Protein AF-A0A225B6G3-F1 (afdb_monomer_lite)

pLDDT: mean 71.17, std 15.18, range [30.94, 92.5]

Secondary structure (DSSP, 8-state):
-----GGGHHHHHHHHHHHHHHHHHHHHHHHHHHHSS---TT---GGGHHHHHHHHHHHHHHHHTSPPGGG-B-TTS-B------S-HHHHHHHHHHHHT-HHHHHHHHHHHHHHHHHHHHHHHHHHHS-HHHHHHHHHHTTT---SSTTSHHHHHHHHHHHHHHHHHHHHHHHHS-SSHHHHHHHHHHHHHHHHHHHHHHHHHHHHS-HHHHHHHHHHHHHHHHHHHHHHHHHHHHHHHHHHTSPPPPP------------

Sequence (262 aa):
MAYPEPNRKGFFISLVYSSLSVGGLLGGIIALAFNATDGQAGSITLVSYIPLIAISALGPFIAWLLAPPERVIRTDGLPVNVKKLDGPWQEAKQVFVTLKNKKILLLLPMFVYSQWFLSYQGNFITLYHSVRGTALGAHIQQYTSKRTGLDHAGILAQCISIHILACYMYFVVGTLSDQVEELARYTSIMKTINTAGIALGYGVQVKWSMMGAEALLCGLFFIQIFPAWCVIRDIADYEDLVVDEDPLPPAAETTKVASSSD

InterPro domains:
  IPR036259 MFS transporter superfamily [SSF103473] (5-234)
  IPR051617 UNC-93-like transmembrane regulator [PTHR23294] (2-206)

Foldseek 3Di:
DPLADLVCLLVVLVVVVVVVVVVVVVLLVLLCVQCVPDPDFDDSPPVSVVVVVVVVVCVVVVVVVDDDQQPDQDPVRDRQDDDDDPDPVVLVVVLVVLCVPLLNVLCVLLLLLLLLVVLLVLLVCPVPPTPCCSSCCVVCVQPPPPPPVPCNCVVVVVVVVSVVSVSVSLVLLSLVDSRPSSSVSSVVVSVVSNVVSNVVSVVCSPDNDSVVVVVVSVVSVVVSPVSNVVSVVVSVVVVVVVVPDDPDPPDPDPDPPPDDDD

Structure (mmCIF, N/CA/C/O backbone):
data_AF-A0A225B6G3-F1
#
_entry.id   AF-A0A225B6G3-F1
#
loop_
_atom_site.group_PDB
_atom_site.id
_atom_site.type_symbol
_atom_site.label_atom_id
_atom_site.label_alt_id
_atom_site.label_comp_id
_atom_site.label_asym_id
_atom_site.label_entity_id
_atom_site.label_seq_id
_atom_site.pdbx_PDB_ins_code
_atom_site.Cartn_x
_atom_site.Cartn_y
_atom_site.Cartn_z
_atom_site.occupancy
_atom_site.B_iso_or_equiv
_atom_site.auth_seq_id
_atom_site.auth_comp_id
_atom_site.auth_asym_id
_atom_site.auth_atom_id
_atom_site.pdbx_PDB_model_num
ATOM 1 N N . MET A 1 1 ? -9.865 -6.603 3.106 1.00 51.25 1 MET A N 1
ATOM 2 C CA . MET A 1 1 ? -9.008 -7.257 4.116 1.00 51.25 1 MET A CA 1
ATOM 3 C C . MET A 1 1 ? -9.851 -8.302 4.810 1.00 51.25 1 MET A C 1
ATOM 5 O O . MET A 1 1 ? -11.032 -8.042 5.002 1.00 51.25 1 MET A O 1
ATOM 9 N N . ALA A 1 2 ? -9.292 -9.477 5.098 1.00 59.00 2 ALA A N 1
ATOM 10 C CA . ALA A 1 2 ? -9.977 -10.475 5.921 1.00 59.00 2 ALA A CA 1
ATOM 11 C C . ALA A 1 2 ? -10.338 -9.856 7.279 1.00 59.00 2 ALA A C 1
ATOM 13 O O . ALA A 1 2 ? -9.632 -8.945 7.691 1.00 59.00 2 ALA A O 1
ATOM 14 N N . TYR A 1 3 ? -11.412 -10.312 7.926 1.00 68.81 3 TYR A N 1
ATOM 15 C CA . TYR A 1 3 ? -11.931 -9.796 9.199 1.00 68.81 3 TYR A CA 1
ATOM 16 C C . TYR A 1 3 ? -11.128 -10.356 10.392 1.00 68.81 3 TYR A C 1
ATOM 18 O O . TYR A 1 3 ? -11.573 -11.314 11.029 1.00 68.81 3 TYR A O 1
ATOM 26 N N . PRO A 1 4 ? -9.932 -9.827 10.711 1.00 68.31 4 PRO A N 1
ATOM 27 C CA . PRO A 1 4 ? -8.946 -10.552 11.501 1.00 68.31 4 PRO A CA 1
ATOM 28 C C . PRO A 1 4 ? -9.172 -10.299 12.989 1.00 68.31 4 PRO A C 1
ATOM 30 O O . PRO A 1 4 ? -9.375 -9.156 13.386 1.00 68.31 4 PRO A O 1
ATOM 33 N N . GLU A 1 5 ? -9.158 -11.327 13.829 1.00 71.06 5 GLU A N 1
ATOM 34 C CA . GLU A 1 5 ? -9.186 -11.150 15.293 1.00 71.06 5 GLU A CA 1
ATOM 35 C C . GLU A 1 5 ? -7.985 -10.307 15.758 1.00 71.06 5 GLU A C 1
ATOM 37 O O . GLU A 1 5 ? -6.927 -10.407 15.124 1.00 71.06 5 GLU A O 1
ATOM 42 N N . PRO A 1 6 ? -8.098 -9.505 16.839 1.00 69.00 6 PRO A N 1
ATOM 43 C CA . PRO A 1 6 ? -7.008 -8.645 17.317 1.00 69.00 6 PRO A CA 1
ATOM 44 C C . PRO A 1 6 ? -5.669 -9.381 17.454 1.00 69.00 6 PRO A C 1
ATOM 46 O O . PRO A 1 6 ? -4.652 -8.909 16.954 1.00 69.00 6 PRO A O 1
ATOM 49 N N . ASN A 1 7 ? -5.701 -10.606 17.984 1.00 72.81 7 ASN A N 1
ATOM 50 C CA . ASN A 1 7 ? -4.522 -11.449 18.192 1.00 72.81 7 ASN A CA 1
ATOM 51 C C . ASN A 1 7 ? -3.955 -12.087 16.896 1.00 72.81 7 ASN A C 1
ATOM 53 O O . ASN A 1 7 ? -2.849 -12.616 16.873 1.00 72.81 7 ASN A O 1
ATOM 57 N N . ARG A 1 8 ? -4.690 -12.056 15.774 1.00 73.00 8 ARG A N 1
ATOM 58 C CA . ARG A 1 8 ? -4.282 -12.695 14.502 1.00 73.00 8 ARG A CA 1
ATOM 59 C C . ARG A 1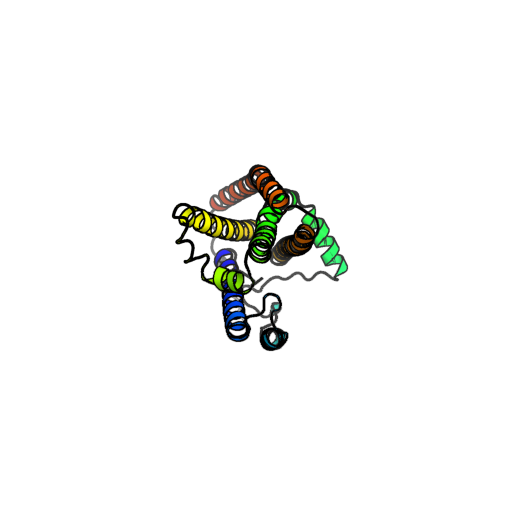 8 ? -4.054 -11.708 13.356 1.00 73.00 8 ARG A C 1
ATOM 61 O O . ARG A 1 8 ? -3.782 -12.138 12.233 1.00 73.00 8 ARG A O 1
ATOM 68 N N . LYS A 1 9 ? -4.108 -10.394 13.612 1.00 72.31 9 LYS A N 1
ATOM 69 C CA . LYS A 1 9 ? -3.957 -9.332 12.594 1.00 72.31 9 LYS A CA 1
ATOM 70 C C . LYS A 1 9 ? -2.708 -9.520 11.716 1.00 72.31 9 LYS A C 1
ATOM 72 O O . LYS A 1 9 ? -2.818 -9.477 10.490 1.00 72.31 9 LYS A O 1
ATOM 77 N N . GLY A 1 10 ? -1.553 -9.829 12.313 1.00 70.94 10 GLY A N 1
ATOM 78 C CA . GLY A 1 10 ? -0.293 -10.041 11.583 1.00 70.94 10 GLY A CA 1
ATOM 79 C C . GLY A 1 10 ? -0.318 -11.225 10.604 1.00 70.94 10 GLY A C 1
ATOM 80 O O . GLY A 1 10 ? 0.166 -11.104 9.479 1.00 70.94 10 GLY A O 1
ATOM 81 N N . PHE A 1 11 ? -0.947 -12.342 10.986 1.00 74.25 11 PHE A N 1
ATOM 82 C CA . PHE A 1 11 ? -1.070 -13.529 10.132 1.00 74.25 11 PHE A CA 1
ATOM 83 C C . PHE A 1 11 ? -1.952 -13.271 8.902 1.00 74.25 11 PHE A C 1
ATOM 85 O O . PHE A 1 11 ? -1.634 -13.686 7.791 1.00 74.25 11 PHE A O 1
ATOM 92 N N . PHE A 1 12 ? -3.055 -12.540 9.067 1.00 77.00 12 PHE A N 1
ATOM 93 C CA . PHE A 1 12 ? -3.917 -12.205 7.931 1.00 77.00 12 PHE A CA 1
ATOM 94 C C . PHE A 1 12 ? -3.254 -11.217 6.962 1.00 77.00 12 PHE A C 1
ATOM 96 O O . PHE A 1 12 ? -3.433 -11.340 5.749 1.00 77.00 12 PHE A O 1
ATOM 103 N N . ILE A 1 13 ? -2.461 -10.269 7.471 1.00 74.62 13 ILE A N 1
ATOM 104 C CA . ILE A 1 13 ? -1.664 -9.361 6.633 1.00 74.62 13 ILE A CA 1
ATOM 105 C C . ILE A 1 13 ? -0.618 -10.155 5.835 1.00 74.62 13 ILE A C 1
ATOM 107 O O . ILE A 1 13 ? -0.507 -9.968 4.620 1.00 74.62 13 ILE A O 1
ATOM 111 N N . SER A 1 14 ? 0.106 -11.078 6.478 1.00 71.75 14 SER A N 1
ATOM 112 C CA . SER A 1 14 ? 1.116 -11.896 5.797 1.00 71.75 14 SER A CA 1
ATOM 113 C C . SER A 1 14 ? 0.504 -12.836 4.753 1.00 71.75 14 SER A C 1
ATOM 115 O O . SER A 1 14 ? 1.099 -13.035 3.693 1.00 71.75 14 SER A O 1
ATOM 117 N N . LEU A 1 15 ? -0.712 -13.343 4.982 1.00 80.00 15 LEU A N 1
ATOM 118 C CA . LEU A 1 15 ? -1.447 -14.166 4.017 1.00 80.00 15 LEU A CA 1
ATOM 119 C C . LEU A 1 15 ? -1.799 -13.384 2.741 1.00 80.00 15 LEU A C 1
ATOM 121 O O . LEU A 1 15 ? -1.614 -13.890 1.629 1.00 80.00 15 LEU A O 1
ATOM 125 N N . VAL A 1 16 ? -2.244 -12.130 2.874 1.00 76.81 16 VAL A N 1
ATOM 126 C CA . VAL A 1 16 ? -2.516 -11.251 1.721 1.00 76.81 16 VAL A CA 1
ATOM 127 C C . VAL A 1 16 ? -1.240 -10.997 0.918 1.00 76.81 16 VAL A C 1
ATOM 129 O O . VAL A 1 16 ? -1.246 -11.128 -0.305 1.00 76.81 16 VAL A O 1
ATOM 132 N N . TYR A 1 17 ? -0.133 -10.686 1.590 1.00 74.44 17 TYR A N 1
ATOM 133 C CA . TYR A 1 17 ? 1.148 -10.435 0.925 1.00 74.44 17 TYR A CA 1
ATOM 134 C C . TYR A 1 17 ? 1.740 -11.684 0.272 1.00 74.44 17 TYR A C 1
ATOM 136 O O . TYR A 1 17 ? 2.235 -11.613 -0.851 1.00 74.44 17 TYR A O 1
ATOM 144 N N . SER A 1 18 ? 1.605 -12.844 0.913 1.00 74.06 18 SER A N 1
ATOM 145 C CA . SER A 1 18 ? 1.991 -14.130 0.324 1.00 74.06 18 SER A CA 1
ATOM 146 C C . SER A 1 18 ? 1.202 -14.406 -0.957 1.00 74.06 18 SER A C 1
ATOM 148 O O . SER A 1 18 ? 1.774 -14.825 -1.960 1.00 74.06 18 SER A O 1
ATOM 150 N N . SER A 1 19 ? -0.096 -14.085 -0.960 1.00 82.00 19 SER A N 1
ATOM 151 C CA . SER A 1 19 ? -0.951 -14.221 -2.145 1.00 82.00 19 SER A CA 1
ATOM 152 C C . SER A 1 19 ? -0.507 -13.299 -3.289 1.00 82.00 19 SER A C 1
ATOM 154 O O . SER A 1 19 ? -0.490 -13.717 -4.446 1.00 82.00 19 SER A O 1
ATOM 156 N N . LEU A 1 20 ? -0.091 -12.063 -2.981 1.00 76.19 20 LEU A 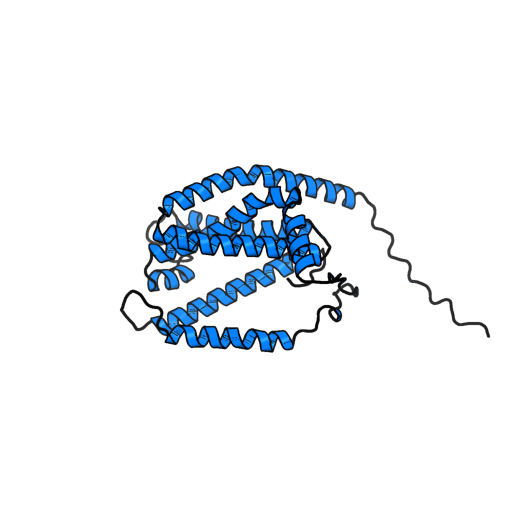N 1
ATOM 157 C CA . LEU A 1 20 ? 0.459 -11.133 -3.976 1.00 76.19 20 LEU A CA 1
ATOM 158 C C . LEU A 1 20 ? 1.777 -11.647 -4.575 1.00 76.19 20 LEU A C 1
ATOM 160 O O . LEU A 1 20 ? 1.956 -11.582 -5.791 1.00 76.19 20 LEU A O 1
ATOM 164 N N . SER A 1 21 ? 2.664 -12.209 -3.750 1.00 74.75 21 SER A N 1
ATOM 165 C CA . SER A 1 21 ? 3.926 -12.805 -4.207 1.00 74.75 21 SER A CA 1
ATOM 166 C C . SER A 1 21 ? 3.702 -14.019 -5.111 1.00 74.75 21 SER A C 1
ATOM 168 O O . SER A 1 21 ? 4.354 -14.137 -6.148 1.00 74.75 21 SER A O 1
ATOM 170 N N . VAL A 1 22 ? 2.742 -14.892 -4.775 1.00 78.62 22 VAL A N 1
ATOM 171 C CA . VAL A 1 22 ? 2.346 -16.024 -5.634 1.00 78.62 22 VAL A CA 1
ATOM 172 C C . VAL A 1 22 ? 1.789 -15.528 -6.971 1.00 78.62 22 VAL A C 1
ATOM 174 O O . VAL A 1 22 ? 2.134 -16.072 -8.020 1.00 78.62 22 VAL A O 1
ATOM 177 N N . GLY A 1 23 ? 0.985 -14.460 -6.960 1.00 78.31 23 GLY A N 1
ATOM 178 C CA . GLY A 1 23 ? 0.499 -13.824 -8.186 1.00 78.31 23 GLY A CA 1
ATOM 179 C C . GLY A 1 23 ? 1.635 -13.304 -9.073 1.00 78.31 23 GLY A C 1
ATOM 180 O O . GLY A 1 23 ? 1.640 -13.558 -10.278 1.00 78.31 23 GLY A O 1
ATOM 181 N N . GLY A 1 24 ? 2.630 -12.640 -8.476 1.00 74.94 24 GLY A N 1
ATOM 182 C CA . GLY A 1 24 ? 3.828 -12.178 -9.183 1.00 74.94 24 GLY A CA 1
ATOM 183 C C . GLY A 1 24 ? 4.641 -13.324 -9.793 1.00 74.94 24 GLY A C 1
ATOM 184 O O . GLY A 1 24 ? 5.039 -13.242 -10.954 1.00 74.94 24 GLY A O 1
ATOM 185 N N . LEU A 1 25 ? 4.819 -14.419 -9.046 1.00 75.38 25 LEU A N 1
ATOM 186 C CA . LEU A 1 25 ? 5.504 -15.628 -9.511 1.00 75.38 25 LEU A CA 1
ATOM 187 C C . LEU A 1 25 ? 4.809 -16.241 -10.736 1.00 75.38 25 LEU A C 1
ATOM 189 O O . LEU A 1 25 ? 5.452 -16.482 -11.757 1.00 75.38 25 LEU A O 1
ATOM 193 N N . LEU A 1 26 ? 3.490 -16.453 -10.664 1.00 79.88 26 LEU A N 1
ATOM 194 C CA . LEU A 1 26 ? 2.710 -17.002 -11.779 1.00 79.88 26 LEU A CA 1
ATOM 195 C C . LEU A 1 26 ? 2.750 -16.083 -13.007 1.00 79.88 26 LEU A C 1
ATOM 197 O O . LEU A 1 26 ? 2.928 -16.562 -14.128 1.00 79.88 26 LEU A O 1
ATOM 201 N N . GLY A 1 27 ? 2.651 -14.766 -12.802 1.00 73.75 27 GLY A N 1
ATOM 202 C CA . GLY A 1 27 ? 2.764 -13.779 -13.876 1.00 73.75 27 GLY A CA 1
ATOM 203 C C . GLY A 1 27 ? 4.129 -13.807 -14.571 1.00 73.75 27 GLY A C 1
ATOM 204 O O . GLY A 1 27 ? 4.191 -13.787 -15.801 1.00 73.75 27 GLY A O 1
ATOM 205 N N . GLY A 1 28 ? 5.215 -13.923 -13.800 1.00 71.25 28 GLY A N 1
ATOM 206 C CA . GLY A 1 28 ? 6.578 -14.038 -14.325 1.00 71.25 28 GLY A CA 1
ATOM 207 C C . GLY A 1 28 ? 6.798 -15.309 -15.149 1.00 71.25 28 GLY A C 1
ATOM 208 O O . GLY A 1 28 ? 7.370 -15.240 -16.237 1.00 71.25 28 GLY A O 1
ATOM 209 N N . ILE A 1 29 ? 6.287 -16.453 -14.677 1.00 78.81 29 ILE A N 1
ATOM 210 C CA . ILE A 1 29 ? 6.369 -17.736 -15.397 1.00 78.81 29 ILE A CA 1
ATOM 211 C C . ILE A 1 29 ? 5.627 -17.659 -16.735 1.00 78.81 29 ILE A C 1
ATOM 213 O O . ILE A 1 29 ? 6.177 -18.060 -17.760 1.00 78.81 29 ILE A O 1
ATOM 217 N N . ILE A 1 30 ? 4.406 -17.113 -16.750 1.00 77.44 30 ILE A N 1
ATOM 218 C CA . ILE A 1 30 ? 3.616 -16.948 -17.981 1.00 77.44 30 ILE A CA 1
ATOM 219 C C . ILE A 1 30 ? 4.350 -16.016 -18.953 1.00 77.44 30 ILE A C 1
ATOM 221 O O . ILE A 1 30 ? 4.538 -16.363 -20.118 1.00 77.44 30 ILE A O 1
ATOM 225 N N . ALA A 1 31 ? 4.831 -14.864 -18.478 1.00 70.44 31 ALA A N 1
ATOM 226 C CA . ALA A 1 31 ? 5.568 -13.923 -19.316 1.00 70.44 31 ALA A CA 1
ATOM 227 C C . ALA A 1 31 ? 6.835 -14.550 -19.923 1.00 70.44 31 ALA A C 1
ATOM 229 O O . ALA A 1 31 ? 7.132 -14.308 -21.092 1.00 70.44 31 ALA A O 1
ATOM 230 N N . LEU A 1 32 ? 7.558 -15.378 -19.164 1.00 71.56 32 LEU A N 1
ATOM 231 C CA . LEU A 1 32 ? 8.737 -16.092 -19.651 1.00 71.56 32 LEU A CA 1
ATOM 232 C C . LEU A 1 32 ? 8.371 -17.158 -20.690 1.00 71.56 32 LEU A C 1
ATOM 234 O O . LEU A 1 32 ? 9.010 -17.222 -21.737 1.00 71.56 32 LEU A O 1
ATOM 238 N N . ALA A 1 33 ? 7.339 -17.963 -20.421 1.00 75.75 33 ALA A N 1
ATOM 239 C CA . ALA A 1 33 ? 6.910 -19.050 -21.298 1.00 75.75 33 ALA A CA 1
ATOM 240 C C . ALA A 1 33 ? 6.540 -18.553 -22.705 1.00 75.75 33 ALA A C 1
ATOM 242 O O . ALA A 1 33 ? 6.901 -19.188 -23.693 1.00 75.75 33 ALA A O 1
ATOM 243 N N . PHE A 1 34 ? 5.874 -17.399 -22.800 1.00 69.50 34 PHE A N 1
ATOM 244 C CA . PHE A 1 34 ? 5.433 -16.840 -24.080 1.00 69.50 34 PHE A CA 1
ATOM 245 C C . PHE A 1 34 ? 6.458 -15.913 -24.760 1.00 69.50 34 PHE A C 1
ATOM 247 O O . PHE A 1 34 ? 6.376 -15.735 -25.970 1.00 69.50 34 PHE A O 1
ATOM 254 N N . ASN A 1 35 ? 7.447 -15.360 -24.039 1.00 66.62 35 ASN A N 1
ATOM 255 C CA . ASN A 1 35 ? 8.496 -14.494 -24.618 1.00 66.62 35 ASN A CA 1
ATOM 256 C C . ASN A 1 35 ? 9.856 -15.194 -24.825 1.00 66.62 35 ASN A C 1
ATOM 258 O O . ASN A 1 35 ? 10.834 -14.541 -25.209 1.00 66.62 35 ASN A O 1
ATOM 262 N N . ALA A 1 36 ? 9.952 -16.504 -24.572 1.00 64.00 36 ALA A N 1
ATOM 263 C CA . ALA A 1 36 ? 11.205 -17.257 -24.681 1.00 64.00 36 ALA A CA 1
ATOM 264 C C . ALA A 1 36 ? 11.787 -17.280 -26.111 1.00 64.00 36 ALA A C 1
ATOM 266 O O . ALA A 1 36 ? 13.008 -17.339 -26.274 1.00 64.00 36 ALA A O 1
ATOM 267 N N . THR A 1 37 ? 10.942 -17.186 -27.142 1.00 57.66 37 THR A N 1
ATOM 268 C CA . THR A 1 37 ? 11.325 -17.510 -28.529 1.00 57.66 37 THR A CA 1
ATOM 269 C C . THR A 1 37 ? 11.545 -16.278 -29.424 1.00 57.66 37 THR A C 1
ATOM 271 O O . THR A 1 37 ? 12.340 -16.348 -30.357 1.00 57.66 37 THR A O 1
ATOM 274 N N . ASP A 1 38 ? 10.958 -15.116 -29.107 1.00 54.44 38 ASP A N 1
ATOM 275 C CA . ASP A 1 38 ? 11.002 -13.922 -29.976 1.00 54.44 38 ASP A CA 1
ATOM 276 C C . ASP A 1 38 ? 12.161 -12.973 -29.630 1.00 54.44 38 ASP A C 1
ATOM 278 O O . ASP A 1 38 ? 12.14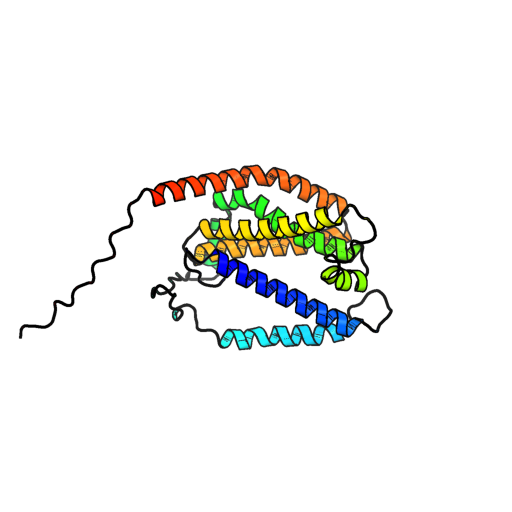9 -12.274 -28.615 1.00 54.44 38 ASP A O 1
ATOM 282 N N . GLY A 1 39 ? 13.197 -12.951 -30.472 1.00 51.19 39 GLY A N 1
ATOM 283 C CA . GLY A 1 39 ? 14.433 -12.180 -30.283 1.00 51.19 39 GLY A CA 1
ATOM 284 C C . GLY A 1 39 ? 14.338 -10.663 -30.502 1.00 51.19 39 GLY A C 1
ATOM 285 O O . GLY A 1 39 ? 15.381 -10.016 -30.568 1.00 51.19 39 GLY A O 1
ATOM 286 N N . GLN A 1 40 ? 13.140 -10.083 -30.627 1.00 47.28 40 GLN A N 1
ATOM 287 C CA . GLN A 1 40 ? 12.976 -8.638 -30.817 1.00 47.28 40 GLN A CA 1
ATOM 288 C C . GLN A 1 40 ? 12.751 -7.918 -29.484 1.00 47.28 40 GLN A C 1
ATOM 290 O O . GLN A 1 40 ? 11.864 -8.250 -28.699 1.00 47.28 40 GLN A O 1
ATOM 295 N N . ALA A 1 41 ? 13.583 -6.912 -29.221 1.00 38.97 41 ALA A N 1
ATOM 296 C CA . ALA A 1 41 ? 13.440 -6.036 -28.072 1.00 38.97 41 ALA A CA 1
ATOM 297 C C . ALA A 1 41 ? 12.198 -5.147 -28.245 1.00 38.97 41 ALA A C 1
ATOM 299 O O . ALA A 1 41 ? 12.162 -4.326 -29.156 1.00 38.97 41 ALA A O 1
ATOM 300 N N . GLY A 1 42 ? 11.211 -5.271 -27.349 1.00 47.47 42 GLY A N 1
ATOM 301 C CA . GLY A 1 42 ? 10.276 -4.168 -27.098 1.00 47.47 42 GLY A CA 1
ATOM 302 C C . GLY A 1 42 ? 8.773 -4.438 -27.133 1.00 47.47 42 GLY A C 1
ATOM 303 O O . GLY A 1 42 ? 8.022 -3.469 -27.113 1.00 47.47 42 GLY A O 1
ATOM 304 N N . SER A 1 43 ? 8.279 -5.678 -27.131 1.00 45.47 43 SER A N 1
ATOM 305 C CA . SER A 1 43 ? 6.844 -5.880 -26.894 1.00 45.47 43 SER A CA 1
ATOM 306 C C . SER A 1 43 ? 6.565 -7.230 -26.257 1.00 45.47 43 SER A C 1
ATOM 308 O O . SER A 1 43 ? 6.920 -8.263 -26.812 1.00 45.47 43 SER A O 1
ATOM 310 N N . ILE A 1 44 ? 5.925 -7.217 -25.087 1.00 55.59 44 ILE A N 1
ATOM 311 C CA . ILE A 1 44 ? 5.208 -8.391 -24.594 1.00 55.59 44 ILE A CA 1
ATOM 312 C C . ILE A 1 44 ? 4.100 -8.626 -25.618 1.00 55.59 44 ILE A C 1
ATOM 314 O O . ILE A 1 44 ? 3.168 -7.826 -25.714 1.00 55.59 44 ILE A O 1
ATOM 318 N N . THR A 1 45 ? 4.230 -9.679 -26.423 1.00 58.16 45 THR A N 1
ATOM 319 C CA . THR A 1 45 ? 3.282 -9.962 -27.502 1.00 58.16 45 THR A CA 1
ATOM 320 C C . THR A 1 45 ? 1.871 -10.042 -26.924 1.00 58.16 45 THR A C 1
ATOM 322 O O . THR A 1 45 ? 1.672 -10.632 -25.862 1.00 58.16 45 THR A O 1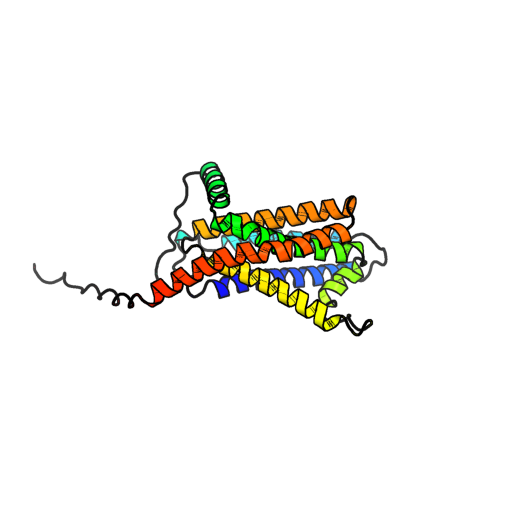
ATOM 325 N N . LEU A 1 46 ? 0.881 -9.478 -27.625 1.00 67.00 46 LEU A N 1
ATOM 326 C CA . LEU A 1 46 ? -0.531 -9.405 -27.207 1.00 67.00 46 LEU A CA 1
ATOM 327 C C . LEU A 1 46 ? -1.088 -10.773 -26.750 1.00 67.00 46 LEU A C 1
ATOM 329 O O . LEU A 1 46 ? -1.913 -10.859 -25.843 1.00 67.00 46 LEU A O 1
ATOM 333 N N . VAL A 1 47 ? -0.539 -11.850 -27.316 1.00 69.75 47 VAL A N 1
ATOM 334 C CA . VAL A 1 47 ? -0.805 -13.256 -26.979 1.00 69.75 47 VAL A CA 1
ATOM 335 C C . VAL A 1 47 ? -0.485 -13.598 -25.513 1.00 69.75 47 VAL A C 1
ATOM 337 O O . VAL A 1 47 ? -1.210 -14.378 -24.905 1.00 69.75 47 VAL A O 1
ATOM 340 N N . SER A 1 48 ? 0.529 -12.975 -24.905 1.00 70.62 48 SER A N 1
ATOM 341 C CA . SER A 1 48 ? 0.914 -13.191 -23.498 1.00 70.62 48 SER A CA 1
ATOM 342 C C . SER A 1 48 ? -0.088 -12.599 -22.499 1.00 70.62 48 SER A C 1
ATOM 344 O O . SER A 1 48 ? -0.131 -13.023 -21.345 1.00 70.62 48 SER A O 1
ATOM 346 N N . TYR A 1 49 ? -0.900 -11.622 -22.918 1.00 76.69 49 TYR A N 1
ATOM 347 C CA . TYR A 1 49 ? -1.897 -10.985 -22.051 1.00 76.69 49 TYR A CA 1
ATOM 348 C C . TYR A 1 49 ? -3.200 -11.784 -21.957 1.00 76.69 49 TYR A C 1
ATOM 350 O O . TYR A 1 49 ? -3.883 -11.706 -20.937 1.00 76.69 49 TYR A O 1
ATOM 358 N N . ILE A 1 50 ? -3.534 -12.581 -22.978 1.00 82.62 50 ILE A N 1
ATOM 359 C CA . ILE A 1 50 ? -4.788 -13.348 -23.031 1.00 82.62 50 ILE A CA 1
ATOM 360 C C . ILE A 1 50 ? -4.933 -14.292 -21.817 1.00 82.62 50 ILE A C 1
ATOM 362 O O . ILE A 1 50 ? -5.975 -14.227 -21.160 1.00 82.62 50 ILE A O 1
ATOM 366 N N . PRO A 1 51 ? -3.919 -15.102 -21.431 1.00 83.19 51 PRO A N 1
ATOM 367 C CA . PRO A 1 51 ? -4.018 -15.965 -20.252 1.00 83.19 51 PRO A CA 1
ATOM 368 C C . PRO A 1 51 ? -4.199 -15.182 -18.946 1.00 83.19 51 PRO A C 1
ATOM 370 O O . PRO A 1 51 ? -4.993 -15.574 -18.093 1.00 83.19 51 PRO A O 1
ATOM 373 N N . LEU A 1 52 ? -3.502 -14.051 -18.794 1.00 82.38 52 LEU A N 1
ATOM 374 C CA . LEU A 1 52 ? -3.579 -13.218 -17.589 1.00 82.38 52 LEU A CA 1
ATOM 375 C C . LEU A 1 52 ? -4.970 -12.589 -17.423 1.00 82.38 52 LEU A C 1
ATOM 377 O O . LEU A 1 52 ? -5.523 -12.573 -16.319 1.00 82.38 52 LEU A O 1
ATOM 381 N N . ILE A 1 53 ? -5.555 -12.109 -18.524 1.00 87.56 53 ILE A N 1
ATOM 382 C CA . ILE A 1 53 ? -6.908 -11.540 -18.542 1.00 87.56 53 ILE A CA 1
ATOM 383 C C . ILE A 1 53 ? -7.942 -12.628 -18.241 1.00 87.56 53 ILE A C 1
ATOM 385 O O . ILE A 1 53 ? -8.828 -12.406 -17.417 1.00 87.56 53 ILE A O 1
ATOM 389 N N . ALA A 1 54 ? -7.803 -13.814 -18.843 1.00 89.69 54 ALA A N 1
ATOM 390 C CA . ALA A 1 54 ? -8.704 -14.939 -18.603 1.00 89.69 54 ALA A CA 1
ATOM 391 C C . ALA A 1 54 ? -8.708 -15.371 -17.125 1.00 89.69 54 ALA A C 1
ATOM 393 O O . ALA A 1 54 ? -9.776 -15.516 -16.534 1.00 89.69 54 ALA A O 1
ATOM 394 N N . ILE A 1 55 ? -7.532 -15.496 -16.497 1.00 87.94 55 ILE A N 1
ATOM 395 C CA . ILE A 1 55 ? -7.416 -15.826 -15.065 1.00 87.94 55 ILE A CA 1
ATOM 396 C C . ILE A 1 55 ? -8.042 -14.726 -14.192 1.00 87.94 55 ILE A C 1
ATOM 398 O O . ILE A 1 55 ? -8.786 -15.027 -13.260 1.00 87.94 55 ILE A O 1
ATOM 402 N N . SER A 1 56 ? -7.800 -13.451 -14.509 1.00 87.06 56 SER A N 1
ATOM 403 C CA . SER A 1 56 ? -8.369 -12.322 -13.754 1.00 87.06 56 SER A CA 1
ATOM 404 C C . SER A 1 56 ? -9.899 -12.267 -13.851 1.00 87.06 56 SER A C 1
ATOM 406 O O . SER A 1 56 ? -10.573 -11.952 -12.871 1.00 87.06 56 SER A O 1
ATOM 408 N N . ALA A 1 57 ? -10.454 -12.632 -15.011 1.00 92.50 57 ALA A N 1
ATOM 409 C CA . ALA A 1 57 ? -11.893 -12.699 -15.242 1.00 92.50 57 ALA A CA 1
ATOM 410 C C . ALA A 1 57 ? -12.582 -13.834 -14.464 1.00 92.50 57 ALA A C 1
ATOM 412 O O . ALA A 1 57 ? -13.778 -13.740 -14.210 1.00 92.50 57 ALA A O 1
ATOM 413 N N . LEU A 1 58 ? -11.851 -14.874 -14.043 1.00 91.50 58 LEU A N 1
ATOM 414 C CA . LEU A 1 58 ? -12.385 -15.941 -13.186 1.00 91.50 58 LEU A CA 1
ATOM 415 C C . LEU A 1 58 ? -12.527 -15.513 -11.714 1.00 91.50 58 LEU A C 1
ATOM 417 O O . LEU A 1 58 ? -13.349 -16.070 -10.986 1.00 91.50 58 LEU A O 1
ATOM 421 N N . GLY A 1 59 ? -11.771 -14.500 -11.279 1.00 88.75 59 GLY A N 1
ATOM 422 C CA . GLY A 1 59 ? -11.760 -14.010 -9.896 1.00 88.75 59 GLY A CA 1
ATOM 423 C C . GLY A 1 59 ? -13.145 -13.655 -9.330 1.00 88.75 59 GLY A C 1
ATOM 424 O O . GLY A 1 59 ? -13.479 -14.137 -8.248 1.00 88.75 59 GLY A O 1
ATOM 425 N N . PRO A 1 60 ? -13.987 -12.878 -10.038 1.00 90.50 60 PRO A N 1
ATOM 426 C CA . PRO A 1 60 ? -15.343 -12.552 -9.591 1.00 90.50 60 PRO A CA 1
ATOM 427 C C . PRO A 1 60 ? -16.246 -13.773 -9.378 1.00 90.50 60 PRO A C 1
ATOM 429 O O . PRO A 1 60 ? -17.044 -13.787 -8.445 1.00 90.50 60 PRO A O 1
ATOM 432 N N . PHE A 1 61 ? -16.104 -14.816 -10.198 1.00 91.69 61 PHE A N 1
ATOM 433 C CA . PHE A 1 61 ? -16.903 -16.036 -10.052 1.00 91.69 61 PHE A CA 1
ATOM 434 C C . PHE A 1 61 ? -16.507 -16.817 -8.794 1.00 91.69 61 PHE A C 1
ATOM 436 O O . PHE A 1 61 ? -17.372 -17.327 -8.088 1.00 91.69 61 PHE A O 1
ATOM 443 N N . ILE A 1 62 ? -15.212 -16.841 -8.465 1.00 87.00 62 ILE A N 1
ATOM 444 C CA . ILE A 1 62 ? -14.712 -17.413 -7.206 1.00 87.00 62 ILE A CA 1
ATOM 445 C C . ILE A 1 62 ? -15.153 -16.549 -6.015 1.00 87.00 62 ILE A C 1
ATOM 447 O O . ILE A 1 62 ? -15.560 -17.081 -4.985 1.00 87.00 62 ILE A O 1
ATOM 451 N N . ALA A 1 63 ? -15.132 -15.220 -6.164 1.00 85.44 63 ALA A N 1
ATOM 452 C CA . ALA A 1 63 ? -15.600 -14.284 -5.143 1.00 85.44 63 ALA A CA 1
ATOM 453 C C . ALA A 1 63 ? -17.089 -14.464 -4.816 1.00 85.44 63 ALA A C 1
ATOM 455 O O . ALA A 1 63 ? -17.492 -14.255 -3.677 1.00 85.44 63 ALA A O 1
ATOM 456 N N . TRP A 1 64 ? -17.900 -14.899 -5.781 1.00 89.00 64 TRP A N 1
ATOM 457 C CA . TRP A 1 64 ? -19.314 -15.178 -5.541 1.00 89.00 64 TRP A CA 1
ATOM 458 C C . TRP A 1 64 ? -19.549 -16.422 -4.669 1.00 89.00 64 TRP A C 1
ATOM 460 O O . TRP A 1 64 ? -20.575 -16.525 -4.001 1.00 89.00 64 TRP A O 1
ATOM 470 N N . LEU A 1 65 ? -18.582 -17.342 -4.619 1.00 88.38 65 LEU A N 1
ATOM 471 C CA . LEU A 1 65 ? -18.621 -18.510 -3.738 1.00 88.38 65 LEU A CA 1
ATOM 472 C C . LEU A 1 65 ? -18.286 -18.172 -2.274 1.00 88.38 65 LEU A C 1
ATOM 474 O O . LEU A 1 65 ? -18.504 -19.002 -1.391 1.00 88.38 65 LEU A O 1
ATOM 478 N N . LEU A 1 66 ? -17.749 -16.976 -2.003 1.00 85.06 66 LEU A N 1
ATOM 479 C CA . LEU A 1 66 ? -17.443 -16.529 -0.646 1.00 85.06 66 LEU A CA 1
ATOM 480 C C . LEU A 1 66 ? -18.715 -16.100 0.090 1.00 85.06 66 LEU A C 1
ATOM 482 O O . LEU A 1 66 ? -19.577 -15.402 -0.444 1.00 85.06 66 LEU A O 1
ATOM 486 N N . ALA A 1 67 ? -18.807 -16.508 1.356 1.00 81.56 67 ALA A N 1
ATOM 487 C CA . ALA A 1 67 ? -19.911 -16.123 2.220 1.00 81.56 67 ALA A CA 1
ATOM 488 C C . ALA A 1 67 ? -19.932 -14.595 2.428 1.00 81.56 67 ALA A C 1
ATOM 490 O O . ALA A 1 67 ? -18.872 -13.987 2.617 1.00 81.56 67 ALA A O 1
ATOM 491 N N . PRO A 1 68 ? -21.125 -13.970 2.431 1.00 79.31 68 PRO A N 1
ATOM 492 C CA . PRO A 1 68 ? -21.249 -12.554 2.734 1.00 79.31 68 PRO A CA 1
ATOM 493 C C . PRO A 1 68 ? -20.768 -12.284 4.169 1.00 79.31 68 PRO A C 1
ATOM 495 O O . PRO A 1 68 ? -20.941 -13.139 5.046 1.00 79.31 68 PRO A O 1
ATOM 498 N N . PRO A 1 69 ? -20.168 -11.112 4.427 1.00 73.38 69 PRO A N 1
ATOM 499 C CA . PRO A 1 69 ? -19.475 -10.827 5.681 1.00 73.38 69 PRO A CA 1
ATOM 500 C C . PRO A 1 69 ? -20.374 -10.883 6.917 1.00 73.38 69 PRO A C 1
ATOM 502 O O . PRO A 1 69 ? -19.897 -11.204 7.999 1.00 73.38 69 PRO A O 1
ATOM 505 N N . GLU A 1 70 ? -21.680 -10.660 6.763 1.00 73.25 70 GLU A N 1
ATOM 506 C CA . GLU A 1 70 ? -22.662 -10.759 7.848 1.00 73.25 70 GLU A CA 1
ATOM 507 C C . GLU A 1 70 ? -22.881 -12.202 8.329 1.00 73.25 70 GLU A C 1
ATOM 509 O O . GLU A 1 70 ? -23.398 -12.419 9.422 1.00 73.25 70 GLU A O 1
ATOM 514 N N . ARG A 1 71 ? -22.506 -13.197 7.516 1.00 72.94 71 ARG A N 1
ATOM 515 C CA . ARG A 1 71 ? -22.595 -14.628 7.849 1.00 72.94 71 ARG A CA 1
ATOM 516 C C . ARG A 1 71 ? -21.253 -15.218 8.280 1.00 72.94 71 ARG A C 1
ATOM 518 O O . ARG A 1 71 ? -21.179 -16.415 8.548 1.00 72.94 71 ARG A O 1
ATOM 525 N N . VAL A 1 72 ? -20.199 -14.404 8.332 1.00 77.62 72 VAL A N 1
ATOM 526 C CA . VAL A 1 72 ? -18.878 -14.835 8.788 1.00 77.62 72 VAL A CA 1
ATOM 527 C C . VAL A 1 72 ? -18.841 -14.744 10.310 1.00 77.62 72 VAL A C 1
ATOM 529 O O . VAL A 1 72 ? -18.852 -13.657 10.885 1.00 77.62 72 VAL A O 1
ATOM 532 N N . ILE A 1 73 ? -18.800 -15.904 10.959 1.00 75.44 73 ILE A N 1
ATOM 533 C CA . ILE A 1 73 ? -18.584 -16.023 12.402 1.00 75.44 73 ILE A CA 1
ATOM 534 C C . ILE A 1 73 ? -17.075 -16.153 12.620 1.00 75.44 73 ILE A C 1
ATOM 536 O O . ILE A 1 73 ? -16.423 -16.964 11.956 1.00 75.44 73 ILE A O 1
ATOM 540 N N . ARG A 1 74 ? -16.507 -15.325 13.503 1.00 72.19 74 ARG A N 1
ATOM 541 C CA . ARG A 1 74 ? -15.087 -15.419 13.879 1.00 72.19 74 ARG A CA 1
ATOM 542 C C . ARG A 1 74 ? -14.811 -16.700 14.672 1.00 72.19 74 ARG A C 1
ATOM 544 O O . ARG A 1 74 ? -15.735 -17.334 15.173 1.00 72.19 74 ARG A O 1
ATOM 551 N N . THR A 1 75 ? -13.539 -17.063 14.819 1.00 69.94 75 THR A N 1
ATOM 552 C CA . THR A 1 75 ? -13.120 -18.210 15.647 1.00 69.94 75 THR A CA 1
ATOM 553 C C . THR A 1 75 ? -13.570 -18.029 17.100 1.00 69.94 75 THR A C 1
ATOM 555 O O . THR A 1 75 ? -13.922 -19.005 17.752 1.00 69.94 75 THR A O 1
ATOM 558 N N . ASP A 1 76 ? -13.659 -16.777 17.556 1.00 68.81 76 ASP A N 1
ATOM 559 C CA . ASP A 1 76 ? -14.171 -16.380 18.877 1.00 68.81 76 ASP A CA 1
ATOM 560 C C . ASP A 1 76 ? -15.705 -16.509 19.030 1.00 68.81 76 ASP A C 1
ATOM 562 O O . ASP A 1 76 ? -16.264 -16.140 20.060 1.00 68.81 76 ASP A O 1
ATOM 566 N N . GLY A 1 77 ? -16.431 -16.961 18.001 1.00 66.56 77 GLY A N 1
ATOM 567 C CA . GLY A 1 77 ? -17.893 -17.116 18.026 1.00 66.56 77 GLY A CA 1
ATOM 568 C C . GLY A 1 77 ? -18.687 -15.805 17.927 1.00 66.56 77 GLY A C 1
ATOM 569 O O . GLY A 1 77 ? -19.904 -15.841 17.743 1.00 66.56 77 GLY A O 1
ATOM 570 N N . LEU A 1 78 ? -18.022 -14.646 17.997 1.00 67.31 78 LEU A N 1
ATOM 571 C CA . LEU A 1 78 ? -18.651 -13.332 17.864 1.00 67.31 78 LEU A CA 1
ATOM 572 C C . LEU A 1 78 ? -18.905 -12.962 16.388 1.00 67.31 78 LEU A C 1
ATOM 574 O O . LEU A 1 78 ? -18.047 -13.209 15.529 1.00 67.31 78 LEU A O 1
ATOM 578 N N . PRO A 1 79 ? -20.055 -12.334 16.068 1.00 66.12 79 PRO A N 1
ATOM 579 C CA . PRO A 1 79 ? -20.319 -11.824 14.729 1.00 66.12 79 PRO A CA 1
ATOM 580 C C . PRO A 1 79 ? -19.423 -10.620 14.416 1.00 66.12 79 PRO A C 1
ATOM 582 O O . PRO A 1 79 ? -19.067 -9.827 15.291 1.00 66.12 79 PRO A O 1
ATOM 585 N N . VAL A 1 80 ? -19.082 -10.448 13.139 1.00 69.56 80 VAL A N 1
ATOM 586 C CA . VAL A 1 80 ? -18.359 -9.260 12.677 1.00 69.56 80 VAL A CA 1
ATOM 587 C C . VAL A 1 80 ? -19.308 -8.060 12.688 1.00 69.56 80 VAL A C 1
ATOM 589 O O . VAL A 1 80 ? -20.242 -7.988 11.890 1.00 69.56 80 VAL A O 1
ATOM 592 N N . ASN A 1 81 ? -19.053 -7.090 13.566 1.00 66.62 81 ASN A N 1
ATOM 593 C CA . ASN A 1 81 ? -19.786 -5.828 13.559 1.00 66.62 81 ASN A CA 1
ATOM 594 C C . ASN A 1 81 ? -19.289 -4.955 12.393 1.00 66.62 81 ASN A C 1
ATOM 596 O O . ASN A 1 81 ? -18.177 -4.430 12.435 1.00 66.62 81 ASN A O 1
ATOM 600 N N . VAL A 1 82 ? -20.100 -4.864 11.335 1.00 68.88 82 VAL A N 1
ATOM 601 C CA . VAL A 1 82 ? -19.893 -3.963 10.195 1.00 68.88 82 VAL A CA 1
ATOM 602 C C . VAL A 1 82 ? -21.025 -2.941 10.200 1.00 68.88 82 VAL A C 1
ATOM 604 O O . VAL A 1 82 ? -22.128 -3.198 9.715 1.00 68.88 82 VAL A O 1
ATOM 607 N N . LYS A 1 83 ? -20.761 -1.761 10.741 1.00 69.00 83 LYS A N 1
ATOM 608 C CA . LYS A 1 83 ? -21.615 -0.585 10.637 1.00 69.00 83 LYS A CA 1
ATOM 609 C C . LYS A 1 83 ? -21.498 -0.025 9.216 1.00 69.00 83 LYS A C 1
ATOM 611 O O . LYS A 1 83 ? -20.567 0.679 8.833 1.00 69.00 83 LYS A O 1
ATOM 616 N N . LYS A 1 84 ? -22.476 -0.379 8.386 1.00 67.75 84 LYS A N 1
ATOM 617 C CA . LYS A 1 84 ? -22.636 0.222 7.058 1.00 67.75 84 LYS A CA 1
ATOM 618 C C . LYS A 1 84 ? -23.027 1.691 7.216 1.00 67.75 84 LYS A C 1
ATOM 620 O O . LYS A 1 84 ? -23.840 2.025 8.073 1.00 67.75 84 LYS A O 1
ATOM 625 N N . LEU A 1 85 ? -22.436 2.557 6.399 1.00 72.94 85 LEU A N 1
ATOM 626 C CA . LEU A 1 85 ? -22.876 3.945 6.270 1.00 72.94 85 LEU A CA 1
ATOM 627 C C . LEU A 1 85 ? -23.926 4.059 5.179 1.00 72.94 85 LEU A C 1
ATOM 629 O O . LEU A 1 85 ? -23.888 3.323 4.195 1.00 72.94 85 LEU A O 1
ATOM 633 N N . ASP A 1 86 ? -24.814 5.036 5.321 1.00 69.44 86 ASP A N 1
ATOM 634 C CA . ASP A 1 86 ? -26.027 5.144 4.510 1.00 69.44 86 ASP A CA 1
ATOM 635 C C . ASP A 1 86 ? -25.775 5.664 3.071 1.00 69.44 86 ASP A C 1
ATOM 637 O O . ASP A 1 86 ? -26.722 5.947 2.339 1.00 69.44 86 ASP A O 1
ATOM 641 N N . GLY A 1 87 ? -24.515 5.770 2.607 1.00 83.31 87 GLY A N 1
ATOM 642 C CA . GLY A 1 87 ? -24.212 6.022 1.190 1.00 83.31 87 GLY A CA 1
ATOM 643 C C . GLY A 1 87 ? -22.734 6.263 0.818 1.00 83.31 87 GLY A C 1
ATOM 644 O O . GLY A 1 87 ? -21.926 6.657 1.663 1.00 83.31 87 GLY A O 1
ATOM 645 N N . PRO A 1 88 ? -22.372 6.129 -0.479 1.00 83.19 88 PRO A N 1
ATOM 646 C CA . PRO A 1 88 ? -20.985 6.229 -0.964 1.00 83.19 88 PRO A CA 1
ATOM 647 C C . PRO A 1 88 ? -20.368 7.616 -0.746 1.00 83.19 88 PRO A C 1
ATOM 649 O O . PRO A 1 88 ? -19.175 7.750 -0.484 1.00 83.19 88 PRO A O 1
ATOM 652 N N . TRP A 1 89 ? -21.185 8.671 -0.801 1.00 86.12 89 TRP A N 1
ATOM 653 C CA . TRP A 1 89 ? -20.725 10.028 -0.507 1.00 86.12 89 TRP A CA 1
ATOM 654 C C . TRP A 1 89 ? -20.378 10.220 0.973 1.00 86.12 89 TRP A C 1
ATOM 656 O O . TRP A 1 89 ? -19.411 10.907 1.308 1.00 86.12 89 TRP A O 1
ATOM 666 N N . GLN A 1 90 ? -21.144 9.595 1.872 1.00 84.75 90 GLN A N 1
ATOM 667 C CA . GLN A 1 90 ? -20.847 9.628 3.302 1.00 84.75 90 GLN A CA 1
ATOM 668 C C . GLN A 1 90 ? -19.566 8.851 3.601 1.00 84.75 90 GLN A C 1
ATOM 670 O O . GLN A 1 90 ? -18.739 9.331 4.375 1.00 84.75 90 GLN A O 1
ATOM 675 N N . GLU A 1 91 ? -19.350 7.714 2.934 1.00 83.50 91 GLU A N 1
ATOM 676 C CA . GLU A 1 91 ? -18.081 6.990 3.016 1.00 83.50 91 GLU A CA 1
ATOM 677 C C . GLU A 1 91 ? -16.903 7.838 2.537 1.00 83.50 91 GLU A C 1
ATOM 679 O O . GLU A 1 91 ? -15.915 7.949 3.264 1.00 83.50 91 GLU A O 1
ATOM 684 N N . ALA A 1 92 ? -17.022 8.504 1.384 1.00 86.38 92 ALA A N 1
ATOM 685 C CA . ALA A 1 92 ? -15.980 9.386 0.858 1.00 86.38 92 ALA A CA 1
ATOM 686 C C . ALA A 1 92 ? -15.667 10.548 1.816 1.00 86.38 92 ALA A C 1
ATOM 688 O O . ALA A 1 92 ? -14.502 10.837 2.102 1.00 86.38 92 ALA A O 1
ATOM 689 N N . LYS A 1 93 ? -16.703 11.184 2.379 1.00 87.75 93 LYS A N 1
ATOM 690 C CA . LYS A 1 93 ? -16.538 12.239 3.387 1.00 87.75 93 LYS A CA 1
ATOM 691 C C . LYS A 1 93 ? -15.831 11.709 4.631 1.00 87.75 93 LYS A C 1
ATOM 693 O O . LYS A 1 93 ? -14.944 12.379 5.152 1.00 87.75 93 LYS A O 1
ATOM 698 N N . GLN A 1 94 ? -16.197 10.519 5.098 1.00 85.81 94 GLN A N 1
ATOM 699 C CA . GLN A 1 94 ? -15.541 9.910 6.247 1.00 85.81 94 GLN A CA 1
ATOM 700 C C . GLN A 1 94 ? -14.089 9.551 5.961 1.00 85.81 94 GLN A C 1
ATOM 702 O O . GLN A 1 94 ? -13.247 9.868 6.785 1.00 85.81 94 GLN A O 1
ATOM 707 N N . VAL A 1 95 ? -13.765 9.004 4.787 1.00 87.56 95 VAL A N 1
ATOM 708 C CA . VAL A 1 95 ? -12.369 8.784 4.372 1.00 87.56 95 VAL A CA 1
ATOM 709 C C . VAL A 1 95 ? -11.578 10.096 4.418 1.00 87.56 95 VAL A C 1
ATOM 711 O O . VAL A 1 95 ? -10.452 10.118 4.911 1.00 87.56 95 VAL A O 1
ATOM 714 N N . PHE A 1 96 ? -12.174 11.211 3.987 1.00 87.38 96 PHE A N 1
ATOM 715 C CA . PHE A 1 96 ? -11.529 12.524 4.054 1.00 87.38 96 PHE A CA 1
ATOM 716 C C . PHE A 1 96 ? -11.341 13.038 5.491 1.00 87.38 96 PHE A C 1
ATOM 718 O O . PHE A 1 96 ? -10.326 13.663 5.799 1.00 87.38 96 PHE A O 1
ATOM 725 N N . VAL A 1 97 ? -12.287 12.761 6.392 1.00 87.81 97 VAL A N 1
ATOM 726 C CA . VAL A 1 97 ? -12.138 13.049 7.829 1.00 87.81 97 VAL A CA 1
ATOM 727 C C . VAL A 1 97 ? -11.035 12.181 8.437 1.00 87.81 97 VAL A C 1
ATOM 729 O O . VAL A 1 97 ? -10.173 12.699 9.142 1.00 87.81 97 VAL A O 1
ATOM 732 N N . THR A 1 98 ? -11.006 10.889 8.107 1.00 86.62 98 THR A N 1
ATOM 733 C CA . THR A 1 98 ? -9.974 9.938 8.531 1.00 86.62 98 THR A CA 1
ATOM 734 C C . THR A 1 98 ? -8.584 10.377 8.067 1.00 86.62 98 THR A C 1
ATOM 736 O O . THR A 1 98 ? -7.635 10.320 8.844 1.00 86.62 98 THR A O 1
ATOM 739 N N . LEU A 1 99 ? -8.461 10.896 6.841 1.00 87.50 99 LEU A N 1
ATOM 740 C CA . LEU A 1 99 ? -7.209 11.447 6.319 1.00 87.50 99 LEU A CA 1
ATOM 741 C C . LEU A 1 99 ? -6.713 12.653 7.132 1.00 87.50 99 LEU A C 1
ATOM 743 O O . LEU A 1 99 ? -5.510 12.854 7.241 1.00 87.50 99 LEU A O 1
ATOM 747 N N . LYS A 1 100 ? -7.621 13.443 7.719 1.00 86.56 100 LYS A N 1
ATOM 748 C CA . LYS A 1 100 ? -7.285 14.586 8.584 1.00 86.56 100 LYS A CA 1
ATOM 749 C C . LYS A 1 100 ? -6.959 14.195 10.028 1.00 86.56 100 LYS A C 1
ATOM 751 O O . LYS A 1 100 ? -6.621 15.071 10.823 1.00 86.56 100 LYS A O 1
ATOM 756 N N . ASN A 1 101 ? -7.054 12.917 10.389 1.00 88.38 101 ASN A N 1
ATOM 757 C CA . ASN A 1 101 ? -6.673 12.462 11.719 1.00 88.38 101 ASN A CA 1
ATOM 758 C C . ASN A 1 101 ? -5.163 12.671 11.926 1.00 88.38 101 ASN A C 1
ATOM 760 O O . ASN A 1 101 ? -4.353 12.263 11.094 1.00 88.38 101 ASN A O 1
ATOM 764 N N . LYS A 1 102 ? -4.781 13.281 13.055 1.00 86.31 102 LYS A N 1
ATOM 765 C CA . LYS A 1 102 ? -3.389 13.602 13.399 1.00 86.31 102 LYS A CA 1
ATOM 766 C C . LYS A 1 102 ? -2.468 12.381 13.295 1.00 86.31 102 LYS A C 1
ATOM 768 O O . LYS A 1 102 ? -1.385 12.504 12.732 1.00 86.31 102 LYS A O 1
ATOM 773 N N . LYS A 1 103 ? -2.916 11.206 13.762 1.00 85.81 103 LYS A N 1
ATOM 774 C CA . LYS A 1 103 ? -2.131 9.957 13.691 1.00 85.81 103 LYS A CA 1
ATOM 775 C C . LYS A 1 103 ? -1.880 9.520 12.240 1.00 85.81 103 LYS A C 1
ATOM 777 O O . LYS A 1 103 ? -0.760 9.174 11.889 1.00 85.81 103 LYS A O 1
ATOM 782 N N . ILE A 1 104 ? -2.890 9.615 11.373 1.00 87.50 104 ILE A N 1
ATOM 783 C CA . ILE A 1 104 ? -2.771 9.262 9.947 1.00 87.50 104 ILE A CA 1
ATOM 784 C C . ILE A 1 104 ? -1.923 10.275 9.177 1.00 87.50 104 ILE A C 1
ATOM 786 O O . ILE A 1 104 ? -1.106 9.875 8.352 1.00 87.50 104 ILE A O 1
ATOM 790 N N . LEU A 1 105 ? -2.056 11.571 9.472 1.00 88.62 105 LEU A N 1
ATOM 791 C CA . LEU A 1 105 ? -1.219 12.616 8.873 1.00 88.62 105 LEU A CA 1
ATOM 792 C C . LEU A 1 105 ? 0.263 12.437 9.221 1.00 88.62 105 LEU A C 1
ATOM 794 O O . LEU A 1 105 ? 1.115 12.620 8.356 1.00 88.62 105 LEU A O 1
ATOM 798 N N . LEU A 1 106 ? 0.566 12.050 10.463 1.00 89.25 106 LEU A N 1
ATOM 799 C CA . LEU A 1 106 ? 1.930 11.750 10.904 1.00 89.25 106 LEU A CA 1
ATOM 800 C C . LEU A 1 106 ? 2.497 10.490 10.230 1.00 89.25 106 LEU A C 1
ATOM 802 O O . LEU A 1 106 ? 3.683 10.446 9.922 1.00 89.25 106 LEU A O 1
ATOM 806 N N . LEU A 1 107 ? 1.666 9.487 9.941 1.00 89.06 107 LEU A N 1
ATOM 807 C CA . LEU A 1 107 ? 2.102 8.280 9.226 1.00 89.06 107 LEU A CA 1
ATOM 808 C C . LEU A 1 107 ? 2.171 8.451 7.701 1.00 89.06 107 LEU A C 1
ATOM 810 O O . LEU A 1 107 ? 2.766 7.623 7.012 1.00 89.06 107 LEU A O 1
ATOM 814 N N . LEU A 1 108 ? 1.615 9.531 7.149 1.00 90.12 108 LEU A N 1
ATOM 815 C CA . LEU A 1 108 ? 1.558 9.756 5.705 1.00 90.12 108 LEU A CA 1
ATOM 816 C C . LEU A 1 108 ? 2.945 9.755 5.023 1.00 90.12 108 LEU A C 1
ATOM 818 O O . LEU A 1 108 ? 3.073 9.100 3.987 1.00 90.12 108 LEU A O 1
ATOM 822 N N . PRO A 1 109 ? 4.006 10.384 5.575 1.00 89.81 109 PRO A N 1
ATOM 823 C CA . PRO A 1 109 ? 5.358 10.293 5.015 1.00 89.81 109 PRO A CA 1
ATOM 824 C C . PRO A 1 109 ? 5.889 8.855 4.936 1.00 89.81 109 PRO A C 1
ATOM 826 O O . PRO A 1 109 ? 6.511 8.486 3.939 1.00 89.81 109 PRO A O 1
ATOM 829 N N . MET A 1 110 ? 5.600 8.028 5.947 1.00 87.44 110 MET A N 1
ATOM 830 C CA . MET A 1 110 ? 5.973 6.610 5.964 1.00 87.44 110 MET A CA 1
ATOM 831 C C . MET A 1 110 ? 5.224 5.838 4.869 1.00 87.44 110 MET A C 1
ATOM 833 O O . MET A 1 110 ? 5.834 5.049 4.144 1.00 87.44 110 MET A O 1
ATOM 837 N N . PHE A 1 111 ? 3.923 6.108 4.693 1.00 87.62 111 PHE A N 1
ATOM 838 C CA . PHE A 1 111 ? 3.108 5.489 3.641 1.00 87.62 111 PHE A CA 1
ATOM 839 C C . PHE A 1 111 ? 3.625 5.835 2.244 1.00 87.62 111 PHE A C 1
ATOM 841 O O . PHE A 1 111 ? 3.758 4.954 1.396 1.00 87.62 111 PHE A O 1
ATOM 848 N N . VAL A 1 112 ? 3.944 7.109 2.008 1.00 88.00 112 VAL A N 1
ATOM 849 C CA . VAL A 1 112 ? 4.485 7.578 0.727 1.00 88.00 112 VAL A CA 1
ATOM 850 C C . VAL A 1 112 ? 5.832 6.920 0.450 1.00 88.00 112 VAL A C 1
ATOM 852 O O . VAL A 1 112 ? 5.993 6.329 -0.613 1.00 88.00 112 VAL A O 1
ATOM 855 N N . TYR A 1 113 ? 6.766 6.946 1.405 1.00 85.62 113 TYR A N 1
ATOM 856 C CA . TYR A 1 113 ? 8.081 6.328 1.230 1.00 85.62 113 TYR A CA 1
ATOM 857 C C . TYR A 1 113 ? 7.970 4.835 0.899 1.00 85.62 113 TYR A C 1
ATOM 859 O O . TYR A 1 113 ? 8.476 4.393 -0.134 1.00 85.62 113 TYR A O 1
ATOM 867 N N . SER A 1 114 ? 7.256 4.076 1.738 1.00 82.19 114 SER A N 1
ATOM 868 C CA . SER A 1 114 ? 7.123 2.626 1.583 1.00 82.19 114 SER A CA 1
ATOM 869 C C . SER A 1 114 ? 6.472 2.255 0.251 1.00 82.19 114 SER A C 1
ATOM 871 O O . SER A 1 114 ? 6.996 1.403 -0.462 1.00 82.19 114 SER A O 1
ATOM 873 N N . GLN A 1 115 ? 5.353 2.891 -0.112 1.00 83.50 115 GLN A N 1
ATOM 874 C CA . GLN A 1 115 ? 4.592 2.495 -1.299 1.00 83.50 115 GLN A CA 1
ATOM 875 C C . GLN A 1 115 ? 5.209 3.011 -2.603 1.00 83.50 115 GLN A C 1
ATOM 877 O O . GLN A 1 115 ? 5.179 2.322 -3.623 1.00 83.50 115 GLN A O 1
ATOM 882 N N . TRP A 1 116 ? 5.782 4.216 -2.602 1.00 83.44 116 TRP A N 1
ATOM 883 C CA . TRP A 1 116 ? 6.329 4.787 -3.831 1.00 83.44 116 TRP A CA 1
ATOM 884 C C . TRP A 1 116 ? 7.639 4.120 -4.209 1.00 83.44 116 TRP A C 1
ATOM 886 O O . TRP A 1 116 ? 7.849 3.862 -5.392 1.00 83.44 116 TRP A O 1
ATOM 896 N N . PHE A 1 117 ? 8.476 3.757 -3.236 1.00 78.56 117 PHE A N 1
ATOM 897 C CA . PHE A 1 117 ? 9.732 3.067 -3.512 1.00 78.56 117 PHE A CA 1
ATOM 898 C C . PHE A 1 117 ? 9.539 1.820 -4.388 1.00 78.56 117 PHE A C 1
ATOM 900 O O . PHE A 1 117 ? 10.271 1.659 -5.358 1.00 78.56 117 PHE A O 1
ATOM 907 N N . LEU A 1 118 ? 8.518 0.992 -4.124 1.00 74.19 118 LEU A N 1
ATOM 908 C CA . LEU A 1 118 ? 8.202 -0.182 -4.957 1.00 74.19 118 LEU A CA 1
ATOM 909 C C . LEU A 1 118 ? 7.959 0.190 -6.429 1.00 74.19 118 LEU A C 1
ATOM 911 O O . LEU A 1 118 ? 8.420 -0.504 -7.335 1.00 74.19 118 LEU A O 1
ATOM 915 N N . SER A 1 119 ? 7.263 1.303 -6.668 1.00 77.12 119 SER A N 1
ATOM 916 C CA . SER A 1 119 ? 6.985 1.799 -8.021 1.00 77.12 119 SER A CA 1
ATOM 917 C C . SER A 1 119 ? 8.257 2.296 -8.709 1.00 77.12 119 SER A C 1
ATOM 919 O O . SER A 1 119 ? 8.504 1.972 -9.868 1.00 77.12 119 SER A O 1
ATOM 921 N N . TYR A 1 120 ? 9.095 3.051 -7.995 1.00 74.25 120 TYR A N 1
ATOM 922 C CA . TYR A 1 120 ? 10.354 3.567 -8.535 1.00 74.25 120 TYR A CA 1
ATOM 923 C C . TYR A 1 120 ? 11.369 2.455 -8.807 1.00 74.25 120 TYR A C 1
ATOM 925 O O . TYR A 1 120 ? 11.960 2.437 -9.883 1.00 74.25 120 TYR A O 1
ATOM 933 N N . GLN A 1 121 ? 11.487 1.480 -7.905 1.00 71.00 121 GLN A N 1
ATOM 934 C CA . GLN A 1 121 ? 12.331 0.301 -8.088 1.00 71.00 121 GLN A CA 1
ATOM 935 C C . GLN A 1 121 ? 11.915 -0.505 -9.329 1.00 71.00 121 GLN A C 1
ATOM 937 O O . GLN A 1 121 ? 12.762 -0.849 -10.154 1.00 71.00 121 GLN A O 1
ATOM 942 N N . GLY A 1 122 ? 10.615 -0.776 -9.502 1.00 68.81 122 GLY A N 1
ATOM 943 C CA . GLY A 1 122 ? 10.110 -1.494 -10.680 1.00 68.81 122 GLY A CA 1
ATOM 944 C C . GLY A 1 122 ? 10.375 -0.746 -11.991 1.00 68.81 122 GLY A C 1
ATOM 945 O O . GLY A 1 122 ? 10.747 -1.346 -13.004 1.00 68.81 122 GLY A O 1
ATOM 946 N N . ASN A 1 123 ? 10.257 0.581 -11.958 1.00 70.88 123 ASN A N 1
ATOM 947 C CA . ASN A 1 123 ? 10.539 1.432 -13.107 1.00 70.88 123 ASN A CA 1
ATOM 948 C C . ASN A 1 123 ? 12.030 1.465 -13.441 1.00 70.88 123 ASN A C 1
ATOM 950 O O . ASN A 1 123 ? 12.376 1.357 -14.614 1.00 70.88 123 ASN A O 1
ATOM 954 N N . PHE A 1 124 ? 12.903 1.576 -12.437 1.00 67.62 124 PHE A N 1
ATOM 955 C CA . PHE A 1 124 ? 14.354 1.561 -12.619 1.00 67.62 124 PHE A CA 1
ATOM 956 C C . PHE A 1 124 ? 14.799 0.282 -13.331 1.00 67.62 124 PHE A C 1
ATOM 958 O O . PHE A 1 124 ? 15.506 0.336 -14.337 1.00 67.62 124 PHE A O 1
ATOM 965 N N . ILE A 1 125 ? 14.304 -0.872 -12.874 1.00 64.06 125 ILE A N 1
ATOM 966 C CA . ILE A 1 125 ? 14.597 -2.155 -13.520 1.00 64.06 125 ILE A CA 1
ATOM 967 C C . ILE A 1 125 ? 14.111 -2.133 -14.974 1.00 64.06 125 ILE A C 1
ATOM 969 O O . ILE A 1 125 ? 14.872 -2.472 -15.869 1.00 64.06 125 ILE A O 1
ATOM 973 N N . THR A 1 126 ? 12.890 -1.664 -15.229 1.00 65.69 126 THR A N 1
ATOM 974 C CA . THR A 1 126 ? 12.315 -1.639 -16.585 1.00 65.69 126 THR A CA 1
ATOM 975 C C . THR A 1 126 ? 13.047 -0.688 -17.541 1.00 65.69 126 THR A C 1
ATOM 977 O O . THR A 1 126 ? 13.158 -0.984 -18.729 1.00 65.69 126 THR A O 1
ATOM 980 N N . LEU A 1 127 ? 13.540 0.456 -17.053 1.00 65.50 127 LEU A N 1
ATOM 981 C CA . LEU A 1 127 ? 14.213 1.455 -17.888 1.00 65.50 127 LEU A CA 1
ATOM 982 C C . LEU A 1 127 ? 15.645 1.033 -18.248 1.00 65.50 127 LEU A C 1
ATOM 984 O O . LEU A 1 127 ? 16.089 1.263 -19.371 1.00 65.50 127 LEU A O 1
ATOM 988 N N . TYR A 1 128 ? 16.363 0.417 -17.305 1.00 63.44 128 TYR A N 1
ATOM 989 C CA . TYR A 1 128 ? 17.777 0.072 -17.481 1.00 63.44 128 TYR A CA 1
ATOM 990 C C . TYR A 1 128 ? 18.017 -1.392 -17.879 1.00 63.44 128 TYR A C 1
ATOM 992 O O . TYR A 1 128 ? 19.067 -1.700 -18.448 1.00 63.44 128 TYR A O 1
ATOM 1000 N N . HIS A 1 129 ? 17.067 -2.301 -17.634 1.00 54.91 129 HIS A N 1
ATOM 1001 C CA . HIS A 1 129 ? 17.162 -3.707 -18.031 1.00 54.91 129 HIS A CA 1
ATOM 1002 C C . HIS A 1 129 ? 16.193 -4.040 -19.172 1.00 54.91 129 HIS A C 1
ATOM 1004 O O . HIS A 1 129 ? 15.033 -3.640 -19.185 1.00 54.91 129 HIS A O 1
ATOM 1010 N N . SER A 1 130 ? 16.652 -4.850 -20.133 1.00 58.75 130 SER A N 1
ATOM 1011 C CA . SER A 1 130 ? 15.789 -5.357 -21.210 1.00 58.75 130 SER A CA 1
ATOM 1012 C C . SER A 1 130 ? 14.616 -6.173 -20.648 1.00 58.75 130 SER A C 1
ATOM 1014 O O . SER A 1 130 ? 14.718 -6.731 -19.560 1.00 58.75 130 SER A O 1
ATOM 1016 N N . VAL A 1 131 ? 13.507 -6.311 -21.385 1.00 53.25 131 VAL A N 1
ATOM 1017 C CA . VAL A 1 131 ? 12.300 -7.051 -20.934 1.00 53.25 131 VAL A CA 1
ATOM 1018 C C . VAL A 1 131 ? 12.635 -8.474 -20.459 1.00 53.25 131 VAL A C 1
ATOM 1020 O O . VAL A 1 131 ? 12.139 -8.932 -19.432 1.00 53.25 131 VAL A O 1
ATOM 1023 N N . ARG A 1 132 ? 13.564 -9.144 -21.152 1.00 52.38 132 ARG A N 1
ATOM 1024 C CA . ARG A 1 132 ? 14.100 -10.454 -20.753 1.00 52.38 132 ARG A CA 1
ATOM 1025 C C . ARG A 1 132 ? 14.975 -10.356 -19.505 1.00 52.38 132 ARG A C 1
ATOM 1027 O O . ARG A 1 132 ? 14.841 -11.190 -18.626 1.00 52.38 132 ARG A O 1
ATOM 1034 N N . GLY A 1 133 ? 15.822 -9.331 -19.395 1.00 53.44 133 GLY A N 1
ATOM 1035 C CA . GLY A 1 133 ? 16.613 -9.038 -18.195 1.00 53.44 133 GLY A CA 1
ATOM 1036 C C . GLY A 1 133 ? 15.781 -8.604 -16.984 1.00 53.44 133 GLY A C 1
ATOM 1037 O O . GLY A 1 133 ? 16.239 -8.789 -15.867 1.00 53.44 133 GLY A O 1
ATOM 1038 N N . THR A 1 134 ? 14.563 -8.105 -17.191 1.00 54.03 134 THR A N 1
ATOM 1039 C CA . THR A 1 134 ? 13.596 -7.705 -16.158 1.00 54.03 134 THR A CA 1
ATOM 1040 C C . THR A 1 134 ? 12.753 -8.892 -15.694 1.00 54.03 134 THR A C 1
ATOM 1042 O O . THR A 1 134 ? 12.603 -9.089 -14.497 1.00 54.03 134 THR A O 1
ATOM 1045 N N . ALA A 1 135 ? 12.272 -9.744 -16.608 1.00 52.19 135 ALA A N 1
ATOM 1046 C CA . ALA A 1 135 ? 11.580 -10.991 -16.255 1.00 52.19 135 ALA A CA 1
ATOM 1047 C C . ALA A 1 135 ? 12.540 -12.022 -15.633 1.00 52.19 135 ALA A C 1
ATOM 1049 O O . ALA A 1 135 ? 12.229 -12.648 -14.621 1.00 52.19 135 ALA A O 1
ATOM 1050 N N . LEU A 1 136 ? 13.747 -12.142 -16.198 1.00 49.69 136 LEU A N 1
ATOM 1051 C CA . LEU A 1 136 ? 14.840 -12.905 -15.608 1.00 49.69 136 LEU A CA 1
ATOM 1052 C C . LEU A 1 136 ? 15.308 -12.227 -14.321 1.00 49.69 136 LEU A C 1
ATOM 1054 O O . LEU A 1 136 ? 15.438 -12.903 -13.320 1.00 49.69 136 LEU A O 1
ATOM 1058 N N . GLY A 1 137 ? 15.492 -10.907 -14.302 1.00 51.16 137 GLY A N 1
ATOM 1059 C CA . GLY A 1 137 ? 15.885 -10.124 -13.126 1.00 51.16 137 GLY A CA 1
ATOM 1060 C C . GLY A 1 137 ? 14.893 -10.216 -11.972 1.00 51.16 137 GLY A C 1
ATOM 1061 O O . GLY A 1 137 ? 15.323 -10.316 -10.839 1.00 51.16 137 GLY A O 1
ATOM 1062 N N . ALA A 1 138 ? 13.590 -10.326 -12.215 1.00 53.28 138 ALA A N 1
ATOM 1063 C CA . ALA A 1 138 ? 12.614 -10.578 -11.155 1.00 53.28 138 ALA A CA 1
ATOM 1064 C C . ALA A 1 138 ? 12.836 -11.943 -10.470 1.00 53.28 138 ALA A C 1
ATOM 1066 O O . ALA A 1 138 ? 12.670 -12.067 -9.260 1.00 53.28 138 ALA A O 1
ATOM 1067 N N . HIS A 1 139 ? 13.274 -12.958 -11.225 1.00 50.06 139 HIS A N 1
ATOM 1068 C CA . HIS A 1 139 ? 13.605 -14.290 -10.702 1.00 50.06 139 HIS A CA 1
ATOM 1069 C C . HIS A 1 139 ? 15.053 -14.419 -10.207 1.00 50.06 139 HIS A C 1
ATOM 1071 O O . HIS A 1 139 ? 15.362 -15.226 -9.331 1.00 50.06 139 HIS A O 1
ATOM 1077 N N . ILE A 1 140 ? 15.953 -13.644 -10.802 1.00 44.78 140 ILE A N 1
ATOM 1078 C CA . ILE A 1 140 ? 17.395 -13.811 -10.735 1.00 44.78 140 ILE A CA 1
ATOM 1079 C C . ILE A 1 140 ? 18.068 -12.614 -10.034 1.00 44.78 140 ILE A C 1
ATOM 1081 O O . ILE A 1 140 ? 19.206 -12.739 -9.631 1.00 44.78 140 ILE A O 1
ATOM 1085 N N . GLN A 1 141 ? 17.427 -11.494 -9.706 1.00 48.84 141 GLN A N 1
ATOM 1086 C CA . GLN A 1 141 ? 18.012 -10.511 -8.765 1.00 48.84 141 GLN A CA 1
ATOM 1087 C C . GLN A 1 141 ? 18.266 -11.122 -7.379 1.00 48.84 141 GLN A C 1
ATOM 1089 O O . GLN A 1 141 ? 19.080 -10.605 -6.623 1.00 48.84 141 GLN A O 1
ATOM 1094 N N . GLN A 1 142 ? 17.652 -12.272 -7.088 1.00 44.59 142 GLN A N 1
ATOM 1095 C CA . GLN A 1 142 ? 17.982 -13.128 -5.948 1.00 44.59 142 GLN A CA 1
ATOM 1096 C C . GLN A 1 142 ? 19.284 -13.953 -6.152 1.00 44.59 142 GLN A C 1
ATOM 1098 O O . GLN A 1 142 ? 19.874 -14.393 -5.173 1.00 44.59 142 GLN A O 1
ATOM 1103 N N . TYR A 1 143 ? 19.759 -14.156 -7.395 1.00 40.81 143 TYR A N 1
ATOM 1104 C CA . TYR A 1 143 ? 20.840 -15.096 -7.771 1.00 40.81 143 TYR A CA 1
ATOM 1105 C C . TYR A 1 143 ? 21.935 -14.585 -8.757 1.00 40.81 143 TYR A C 1
ATOM 1107 O O . TYR A 1 143 ? 23.103 -14.920 -8.572 1.00 40.81 143 TYR A O 1
ATOM 1115 N N . THR A 1 144 ? 21.636 -13.788 -9.795 1.00 42.25 144 THR A N 1
ATOM 1116 C CA . THR A 1 144 ? 22.597 -13.063 -10.671 1.00 42.25 144 THR A CA 1
ATOM 1117 C C . THR A 1 144 ? 22.799 -11.659 -10.153 1.00 42.25 144 THR A C 1
ATOM 1119 O O . THR A 1 144 ? 22.579 -10.646 -10.808 1.00 42.25 144 THR A O 1
ATOM 1122 N N . SER A 1 145 ? 23.322 -11.618 -8.952 1.00 45.25 145 SER A N 1
ATOM 1123 C CA . SER A 1 145 ? 24.356 -10.665 -8.659 1.00 45.25 145 SER A CA 1
ATOM 1124 C C . SER A 1 145 ? 25.548 -11.578 -8.374 1.00 45.25 145 SER A C 1
ATOM 1126 O O . SER A 1 145 ? 25.644 -12.197 -7.329 1.00 45.25 145 SER A O 1
ATOM 1128 N N . LYS A 1 146 ? 26.326 -11.880 -9.419 1.00 40.50 146 LYS A N 1
ATOM 1129 C CA . LYS A 1 146 ? 27.540 -12.723 -9.350 1.00 40.50 146 LYS A CA 1
ATOM 1130 C C . LYS A 1 146 ? 28.751 -12.037 -9.984 1.00 40.50 146 LYS A C 1
ATOM 1132 O O . LYS A 1 146 ? 29.841 -12.594 -9.981 1.00 40.50 146 LYS A O 1
ATOM 1137 N N . ARG A 1 147 ? 28.567 -10.845 -10.569 1.00 47.34 147 ARG A N 1
ATOM 1138 C CA . ARG A 1 147 ? 29.593 -10.164 -11.379 1.00 47.34 147 ARG A CA 1
ATOM 1139 C C . ARG A 1 147 ? 30.227 -8.949 -10.690 1.00 47.34 147 ARG A C 1
ATOM 1141 O O . ARG A 1 147 ? 31.302 -8.535 -11.098 1.00 47.34 147 ARG A O 1
ATOM 1148 N N . THR A 1 148 ? 29.618 -8.437 -9.623 1.00 45.28 148 THR A N 1
ATOM 1149 C CA . THR A 1 148 ? 30.129 -7.354 -8.769 1.00 45.28 148 THR A CA 1
ATOM 1150 C C . THR A 1 148 ? 30.030 -7.820 -7.319 1.00 45.28 148 THR A C 1
ATOM 1152 O O . THR A 1 148 ? 29.012 -7.628 -6.665 1.00 45.28 148 THR A O 1
ATOM 1155 N N . GLY A 1 149 ? 31.048 -8.534 -6.833 1.00 44.12 149 GLY A N 1
ATOM 1156 C CA . GLY A 1 149 ? 31.034 -9.289 -5.568 1.00 44.12 149 GLY A CA 1
ATOM 1157 C C . GLY A 1 149 ? 30.862 -8.494 -4.261 1.00 44.12 149 GLY A C 1
ATOM 1158 O O . GLY A 1 149 ? 31.253 -9.004 -3.218 1.00 44.12 149 GLY A O 1
ATOM 1159 N N . LEU A 1 150 ? 30.309 -7.276 -4.288 1.00 41.66 150 LEU A N 1
ATOM 1160 C CA . LEU A 1 150 ? 30.155 -6.398 -3.123 1.00 41.66 150 LEU A CA 1
ATOM 1161 C C . LEU A 1 150 ? 28.707 -5.931 -2.851 1.00 41.66 150 LEU A C 1
ATOM 1163 O O . LEU A 1 150 ? 28.442 -5.438 -1.761 1.00 41.66 150 LEU A O 1
ATOM 1167 N N . ASP A 1 151 ? 27.744 -6.169 -3.754 1.00 55.28 151 ASP A N 1
ATOM 1168 C CA . ASP A 1 151 ? 26.388 -5.584 -3.639 1.00 55.28 151 ASP A CA 1
ATOM 1169 C C . ASP A 1 151 ? 25.271 -6.580 -3.258 1.00 55.28 151 ASP A C 1
ATOM 1171 O O . ASP A 1 151 ? 24.115 -6.196 -3.085 1.00 55.28 151 ASP A O 1
ATOM 1175 N N . HIS A 1 152 ? 25.570 -7.877 -3.116 1.00 47.12 152 HIS A N 1
ATOM 1176 C CA . HIS A 1 152 ? 24.537 -8.925 -2.972 1.00 47.12 152 HIS A CA 1
ATOM 1177 C C . HIS A 1 152 ? 23.828 -8.854 -1.622 1.00 47.12 152 HIS A C 1
ATOM 1179 O O . HIS A 1 152 ? 22.601 -8.886 -1.554 1.00 47.12 152 HIS A O 1
ATOM 1185 N N . ALA A 1 153 ? 24.611 -8.713 -0.550 1.00 53.44 153 ALA A N 1
ATOM 1186 C CA . ALA A 1 153 ? 24.082 -8.566 0.797 1.00 53.44 153 ALA A CA 1
ATOM 1187 C C . ALA A 1 153 ? 23.351 -7.228 0.963 1.00 53.44 153 ALA A C 1
ATOM 1189 O O . ALA A 1 153 ? 22.314 -7.202 1.610 1.00 53.44 153 ALA A O 1
ATOM 1190 N N . GLY A 1 154 ? 23.842 -6.149 0.341 1.00 56.25 154 GLY A N 1
ATOM 1191 C CA . GLY A 1 154 ? 23.215 -4.825 0.395 1.00 56.25 154 GLY A CA 1
ATOM 1192 C C . GLY A 1 154 ? 21.842 -4.804 -0.275 1.00 56.25 154 GLY A C 1
ATOM 1193 O O . GLY A 1 154 ? 20.867 -4.395 0.347 1.00 56.25 154 GLY A O 1
ATOM 1194 N N . ILE A 1 155 ? 21.732 -5.332 -1.498 1.00 56.03 155 ILE A N 1
ATOM 1195 C CA . ILE A 1 155 ? 20.461 -5.378 -2.238 1.00 56.03 155 ILE A CA 1
ATOM 1196 C C . ILE A 1 155 ? 19.468 -6.341 -1.573 1.00 56.03 155 ILE A C 1
ATOM 1198 O O . ILE A 1 155 ? 18.297 -5.996 -1.423 1.00 56.03 155 ILE A O 1
ATOM 1202 N N . LEU A 1 156 ? 19.911 -7.525 -1.127 1.00 56.03 156 LEU A N 1
ATOM 1203 C CA . LEU A 1 156 ? 19.046 -8.454 -0.387 1.00 56.03 156 LEU A CA 1
ATOM 1204 C C . LEU A 1 156 ? 18.596 -7.859 0.949 1.00 56.03 156 LEU A C 1
ATOM 1206 O O . LEU A 1 156 ? 17.410 -7.924 1.265 1.00 56.03 156 LEU A O 1
ATOM 1210 N N . ALA A 1 157 ? 19.498 -7.228 1.703 1.00 59.12 157 ALA A N 1
ATOM 1211 C CA . ALA A 1 157 ? 19.155 -6.547 2.947 1.00 59.12 157 ALA A CA 1
ATOM 1212 C C . ALA A 1 157 ? 18.183 -5.388 2.706 1.00 59.12 157 ALA A C 1
ATOM 1214 O O . ALA A 1 157 ? 17.252 -5.220 3.485 1.00 59.12 157 ALA A O 1
ATOM 1215 N N . GLN A 1 158 ? 18.332 -4.635 1.616 1.00 61.53 158 GLN A N 1
ATOM 1216 C CA . GLN A 1 158 ? 17.445 -3.525 1.269 1.00 61.53 158 GLN A CA 1
ATOM 1217 C C . GLN A 1 158 ? 16.060 -4.016 0.809 1.00 61.53 158 GLN A C 1
ATOM 1219 O O . GLN A 1 158 ? 15.040 -3.476 1.237 1.00 61.53 158 GLN A O 1
ATOM 1224 N N . CYS A 1 159 ? 15.997 -5.105 0.035 1.00 60.00 159 CYS A N 1
ATOM 1225 C CA . CYS A 1 159 ? 14.745 -5.772 -0.338 1.00 60.00 159 CYS A CA 1
ATOM 1226 C C . CYS A 1 159 ? 14.024 -6.383 0.873 1.00 60.00 159 CYS A C 1
ATOM 1228 O O . CYS A 1 159 ? 12.807 -6.252 1.000 1.00 60.00 159 CYS A O 1
ATOM 1230 N N . ILE A 1 160 ? 14.752 -7.036 1.779 1.00 63.25 160 ILE A N 1
ATOM 1231 C CA . ILE A 1 160 ? 14.186 -7.583 3.018 1.00 63.25 160 ILE A CA 1
ATOM 1232 C C . ILE A 1 160 ? 13.724 -6.436 3.922 1.00 63.25 160 ILE A C 1
ATOM 1234 O O . ILE A 1 160 ? 12.597 -6.459 4.413 1.00 63.25 160 ILE A O 1
ATOM 1238 N N . SER A 1 161 ? 14.545 -5.395 4.072 1.00 68.31 161 SER A N 1
ATOM 1239 C CA . SER A 1 161 ? 14.242 -4.203 4.866 1.00 68.31 161 SER A CA 1
ATOM 1240 C C . SER A 1 161 ? 12.944 -3.540 4.417 1.00 68.31 161 SER A C 1
ATOM 1242 O O . SER A 1 161 ? 12.110 -3.217 5.261 1.00 68.31 161 SER A O 1
ATOM 1244 N N . ILE A 1 162 ? 12.706 -3.405 3.109 1.00 69.12 162 ILE A N 1
ATOM 1245 C CA . ILE A 1 162 ? 11.493 -2.733 2.646 1.00 69.12 162 ILE A CA 1
ATOM 1246 C C . ILE A 1 162 ? 10.226 -3.574 2.785 1.00 69.12 162 ILE A C 1
ATOM 1248 O O . ILE A 1 162 ? 9.158 -3.028 3.060 1.00 69.12 162 ILE A O 1
ATOM 1252 N N . HIS A 1 163 ? 10.332 -4.898 2.650 1.00 70.50 163 HIS A N 1
ATOM 1253 C CA . HIS A 1 163 ? 9.207 -5.793 2.920 1.00 70.50 163 HIS A CA 1
ATOM 1254 C C . HIS A 1 163 ? 8.880 -5.821 4.411 1.00 70.50 163 HIS A C 1
ATOM 1256 O O . HIS A 1 163 ? 7.707 -5.797 4.774 1.00 70.50 163 HIS A O 1
ATOM 1262 N N . ILE A 1 164 ? 9.899 -5.794 5.273 1.00 74.31 164 ILE A N 1
ATOM 1263 C CA . ILE A 1 164 ? 9.715 -5.646 6.719 1.00 74.31 164 ILE A CA 1
ATOM 1264 C C . ILE A 1 164 ? 9.053 -4.304 7.030 1.00 74.31 164 ILE A C 1
ATOM 1266 O O . ILE A 1 164 ? 8.091 -4.280 7.790 1.00 74.31 164 ILE A O 1
ATOM 1270 N N . LEU A 1 165 ? 9.499 -3.206 6.412 1.00 76.00 165 LEU A N 1
ATOM 1271 C CA . LEU A 1 165 ? 8.894 -1.887 6.599 1.00 76.00 165 LEU A CA 1
ATOM 1272 C C . LEU A 1 165 ? 7.432 -1.863 6.142 1.00 76.00 165 LEU A C 1
ATOM 1274 O O . LEU A 1 165 ? 6.586 -1.301 6.833 1.00 76.00 165 LEU A O 1
ATOM 1278 N N . ALA A 1 166 ? 7.118 -2.500 5.012 1.00 75.62 166 ALA A N 1
ATOM 1279 C CA . ALA A 1 166 ? 5.744 -2.647 4.550 1.00 75.62 166 ALA A CA 1
ATOM 1280 C C . ALA A 1 166 ? 4.916 -3.445 5.568 1.00 75.62 166 ALA A C 1
ATOM 1282 O O . ALA A 1 166 ? 3.898 -2.947 6.039 1.00 75.62 166 ALA A O 1
ATOM 1283 N N . CYS A 1 167 ? 5.368 -4.633 5.978 1.00 76.00 167 CYS A N 1
ATOM 1284 C CA . CYS A 1 167 ? 4.690 -5.444 6.993 1.00 76.00 167 CYS A CA 1
ATOM 1285 C C . CYS A 1 167 ? 4.488 -4.678 8.308 1.00 76.00 167 CYS A C 1
ATOM 1287 O O . CYS A 1 167 ? 3.398 -4.718 8.874 1.00 76.00 167 CYS A O 1
ATOM 1289 N N . TYR A 1 168 ? 5.504 -3.938 8.755 1.00 79.06 168 TYR A N 1
ATOM 1290 C CA . TYR A 1 168 ? 5.449 -3.109 9.954 1.00 79.06 168 TYR A CA 1
ATOM 1291 C C . TYR A 1 168 ? 4.437 -1.967 9.818 1.00 79.06 168 TYR A C 1
ATOM 1293 O O . TYR A 1 168 ? 3.643 -1.741 10.721 1.00 79.06 168 TYR A O 1
ATOM 1301 N N . MET A 1 169 ? 4.383 -1.297 8.668 1.00 81.12 169 MET A N 1
ATOM 1302 C CA . MET A 1 169 ? 3.394 -0.255 8.387 1.00 81.12 169 MET A CA 1
ATOM 1303 C C . MET A 1 169 ? 1.958 -0.801 8.453 1.00 81.12 169 MET A C 1
ATOM 1305 O O . MET A 1 169 ? 1.101 -0.200 9.098 1.00 81.12 169 MET A O 1
ATOM 1309 N N . TYR A 1 170 ? 1.687 -1.953 7.828 1.00 78.44 170 TYR A N 1
ATOM 1310 C CA . TYR A 1 170 ? 0.366 -2.592 7.916 1.00 78.44 170 TYR A CA 1
ATOM 1311 C C . TYR A 1 170 ? 0.053 -3.084 9.330 1.00 78.44 170 TYR A C 1
ATOM 1313 O O . TYR A 1 170 ? -1.107 -3.039 9.736 1.00 78.44 170 TYR A O 1
ATOM 1321 N N . PHE A 1 171 ? 1.064 -3.519 10.084 1.00 79.06 171 PHE A N 1
ATOM 1322 C CA . PHE A 1 171 ? 0.919 -3.863 11.494 1.00 79.06 171 PHE A CA 1
ATOM 1323 C C . PHE A 1 171 ? 0.529 -2.637 12.331 1.00 79.06 171 PHE A C 1
ATOM 1325 O O . PHE A 1 171 ? -0.496 -2.688 12.999 1.00 79.06 171 PHE A O 1
ATOM 1332 N N . VAL A 1 172 ? 1.256 -1.519 12.216 1.00 81.19 172 VAL A N 1
ATOM 1333 C CA . VAL A 1 172 ? 0.946 -0.253 12.910 1.00 81.19 172 VAL A CA 1
ATOM 1334 C C . VAL A 1 172 ? -0.456 0.239 12.550 1.00 81.19 172 VAL A C 1
ATOM 1336 O O . VAL A 1 172 ? -1.230 0.628 13.414 1.00 81.19 172 VAL A O 1
ATOM 1339 N N . VAL A 1 173 ? -0.847 0.174 11.277 1.00 82.06 173 VAL A N 1
ATOM 1340 C CA . VAL A 1 173 ? -2.220 0.525 10.879 1.00 82.06 173 VAL A CA 1
ATOM 1341 C C . VAL A 1 173 ? -3.251 -0.443 11.467 1.00 82.06 173 VAL A C 1
ATOM 1343 O O . VAL A 1 173 ? -4.353 -0.024 11.819 1.00 82.06 173 VAL A O 1
ATOM 1346 N N . GLY A 1 174 ? -2.887 -1.716 11.614 1.00 76.44 174 GLY A N 1
ATOM 1347 C CA . GLY A 1 174 ? -3.684 -2.730 12.293 1.00 76.44 174 GLY A CA 1
ATOM 1348 C C . GLY A 1 174 ? -3.851 -2.489 13.794 1.00 76.44 174 GLY A C 1
ATOM 1349 O O . GLY A 1 174 ? -4.885 -2.874 14.332 1.00 76.44 174 GLY A O 1
ATOM 1350 N N . THR A 1 175 ? -2.892 -1.853 14.470 1.00 77.88 175 THR A N 1
ATOM 1351 C CA . THR A 1 175 ? -2.991 -1.524 15.904 1.00 77.88 175 THR A CA 1
ATOM 1352 C C . THR A 1 175 ? -3.714 -0.203 16.168 1.00 77.88 175 THR A C 1
ATOM 1354 O O . THR A 1 175 ? -4.212 0.009 17.265 1.00 77.88 175 THR A O 1
ATOM 1357 N N . LEU A 1 176 ? -3.855 0.672 15.164 1.00 77.06 176 LEU A N 1
ATOM 1358 C CA . LEU A 1 176 ? -4.540 1.962 15.320 1.00 77.06 176 LEU A CA 1
ATOM 1359 C C . LEU A 1 176 ? -6.061 1.873 15.507 1.00 77.06 176 LEU A C 1
ATOM 1361 O O . LEU A 1 176 ? -6.653 2.844 15.979 1.00 77.06 176 LEU A O 1
ATOM 1365 N N . SER A 1 177 ? -6.708 0.785 15.079 1.00 74.25 177 SER A N 1
ATOM 1366 C CA . SER A 1 177 ? -8.146 0.589 15.288 1.00 74.25 177 SER A CA 1
ATOM 1367 C C . SER A 1 177 ? -8.535 -0.889 15.331 1.00 74.25 177 SER A C 1
ATOM 1369 O O . SER A 1 177 ? -8.050 -1.721 14.554 1.00 74.25 177 SER A O 1
ATOM 1371 N N . ASP A 1 178 ? -9.459 -1.211 16.231 1.00 71.56 178 ASP A N 1
ATOM 1372 C CA . ASP A 1 178 ? -10.114 -2.519 16.317 1.00 71.56 178 ASP A CA 1
ATOM 1373 C C . ASP A 1 178 ? -11.423 -2.578 15.526 1.00 71.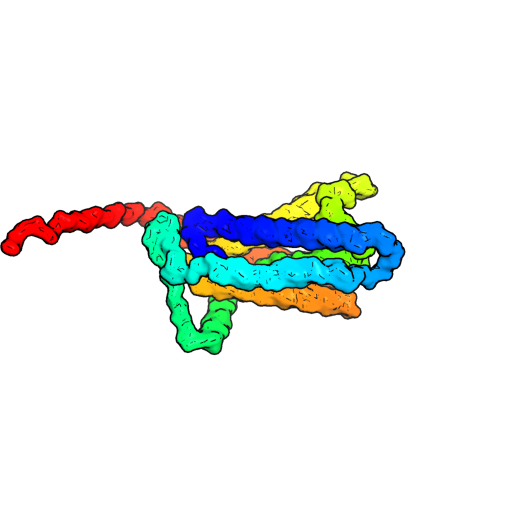56 178 ASP A C 1
ATOM 1375 O O . ASP A 1 178 ? -11.958 -3.662 15.276 1.00 71.56 178 ASP A O 1
ATOM 1379 N N . GLN A 1 179 ? -11.915 -1.424 15.068 1.00 76.31 179 GLN A N 1
ATOM 1380 C CA . GLN A 1 179 ? -13.093 -1.347 14.219 1.00 76.31 179 GLN A CA 1
ATOM 1381 C C . GLN A 1 179 ? -12.725 -1.665 12.772 1.00 76.31 179 GLN A C 1
ATOM 1383 O O . GLN A 1 179 ? -11.850 -1.048 12.159 1.00 76.31 179 GLN A O 1
ATOM 1388 N N . VAL A 1 180 ? -13.446 -2.625 12.194 1.00 76.06 180 VAL A N 1
ATOM 1389 C CA . VAL A 1 180 ? -13.183 -3.122 10.840 1.00 76.06 180 VAL A CA 1
ATOM 1390 C C . VAL A 1 180 ? -13.336 -2.018 9.789 1.00 76.06 180 VAL A C 1
ATOM 1392 O O . VAL A 1 180 ? -12.558 -1.966 8.838 1.00 76.06 180 VAL A O 1
ATOM 1395 N N . GLU A 1 181 ? -14.310 -1.122 9.949 1.00 79.12 181 GLU A N 1
ATOM 1396 C CA . GLU A 1 181 ? -14.537 -0.021 9.007 1.00 79.12 181 GLU A CA 1
ATOM 1397 C C . GLU A 1 181 ? -13.412 1.004 9.009 1.00 79.12 181 GLU A C 1
ATOM 1399 O O . GLU A 1 181 ? -12.967 1.427 7.944 1.00 79.12 181 GLU A O 1
ATOM 1404 N N . GLU A 1 182 ? -12.950 1.428 10.186 1.00 80.06 182 GLU A N 1
ATOM 1405 C CA . GLU A 1 182 ? -11.850 2.386 10.288 1.00 80.06 182 GLU A CA 1
ATOM 1406 C C . GLU A 1 182 ? -10.569 1.791 9.706 1.00 80.06 182 GLU A C 1
ATOM 1408 O O . GLU A 1 182 ? -9.898 2.433 8.895 1.00 80.06 182 GLU A O 1
ATOM 1413 N N . LEU A 1 183 ? -10.292 0.522 10.016 1.00 81.25 183 LEU A N 1
ATOM 1414 C CA . LEU A 1 183 ? -9.169 -0.212 9.443 1.00 81.25 183 LEU A CA 1
ATOM 1415 C C . LEU A 1 183 ? -9.275 -0.337 7.912 1.00 81.25 183 LEU A C 1
ATOM 1417 O O . LEU A 1 183 ? -8.279 -0.178 7.194 1.00 81.25 183 LEU A O 1
ATOM 1421 N N . ALA A 1 184 ? -10.482 -0.573 7.388 1.00 82.38 184 ALA A N 1
ATOM 1422 C CA . ALA A 1 184 ? -10.739 -0.587 5.951 1.00 82.38 184 ALA A CA 1
ATOM 1423 C C . ALA A 1 184 ? -10.479 0.790 5.317 1.00 82.38 184 ALA A C 1
ATOM 1425 O O . ALA A 1 184 ? -9.847 0.859 4.257 1.00 82.38 184 ALA A O 1
ATOM 1426 N N . ARG A 1 185 ? -10.870 1.890 5.980 1.00 86.75 185 ARG A N 1
ATOM 1427 C CA . ARG A 1 185 ? -10.561 3.258 5.526 1.00 86.75 185 ARG A CA 1
ATOM 1428 C C . ARG A 1 185 ? -9.058 3.517 5.518 1.00 86.75 185 ARG A C 1
ATOM 1430 O O . ARG A 1 185 ? -8.549 3.960 4.489 1.00 86.75 185 ARG A O 1
ATOM 1437 N N . TYR A 1 186 ? -8.328 3.187 6.584 1.00 85.81 186 TYR A N 1
ATOM 1438 C CA . TYR A 1 186 ? -6.868 3.363 6.629 1.00 85.81 186 TYR A CA 1
ATOM 1439 C C . TYR A 1 186 ? -6.168 2.607 5.500 1.00 85.81 186 TYR A C 1
ATOM 1441 O O . TYR A 1 186 ? -5.331 3.154 4.781 1.00 85.81 186 TYR A O 1
ATOM 1449 N N . THR A 1 187 ? -6.588 1.368 5.273 1.00 84.12 187 THR A N 1
ATOM 1450 C CA . THR A 1 187 ? -6.076 0.540 4.181 1.00 84.12 187 THR A CA 1
ATOM 1451 C C . THR A 1 187 ? -6.387 1.131 2.813 1.00 84.12 187 THR A C 1
ATOM 1453 O O . THR A 1 187 ? -5.526 1.138 1.932 1.00 84.12 187 THR A O 1
ATOM 1456 N N . SER A 1 188 ? -7.602 1.645 2.619 1.00 87.44 188 SER A N 1
ATOM 1457 C CA . SER A 1 188 ? -7.990 2.284 1.361 1.00 87.44 188 SER A CA 1
ATOM 1458 C C . SER A 1 188 ? -7.156 3.540 1.077 1.00 87.44 188 SER A C 1
ATOM 1460 O O . SER A 1 188 ? -6.728 3.740 -0.061 1.00 87.44 188 SER A O 1
ATOM 1462 N N . ILE A 1 189 ? -6.824 4.329 2.109 1.00 88.81 189 ILE A N 1
ATOM 1463 C CA . ILE A 1 189 ? -5.922 5.484 2.002 1.00 88.81 189 ILE A CA 1
ATOM 1464 C C . ILE A 1 189 ? -4.528 5.019 1.565 1.00 88.81 189 ILE A C 1
ATOM 1466 O O . ILE A 1 189 ? -4.007 5.524 0.571 1.00 88.81 189 ILE A O 1
ATOM 1470 N N . MET A 1 190 ? -3.954 4.008 2.228 1.00 86.38 190 MET A N 1
ATOM 1471 C CA . MET A 1 190 ? -2.650 3.450 1.841 1.00 86.38 190 MET A CA 1
ATOM 1472 C C . MET A 1 190 ? -2.644 2.937 0.396 1.00 86.38 190 MET A C 1
ATOM 1474 O O . MET A 1 190 ? -1.718 3.215 -0.366 1.00 86.38 190 MET A O 1
ATOM 1478 N N . LYS A 1 191 ? -3.703 2.234 -0.023 1.00 85.75 191 LYS A N 1
ATOM 1479 C CA . LYS A 1 191 ? -3.821 1.717 -1.394 1.00 85.75 191 LYS A CA 1
ATOM 1480 C C . LYS A 1 191 ? -3.959 2.840 -2.428 1.00 85.75 191 LYS A C 1
ATOM 1482 O O . LYS A 1 191 ? -3.428 2.721 -3.535 1.00 85.75 191 LYS A O 1
ATOM 1487 N N . THR A 1 192 ? -4.620 3.937 -2.062 1.00 89.94 192 THR A N 1
ATOM 1488 C CA . THR A 1 192 ? -4.732 5.139 -2.899 1.00 89.94 192 THR A CA 1
ATOM 1489 C C . THR A 1 192 ? -3.371 5.818 -3.057 1.00 89.94 192 THR A C 1
ATOM 1491 O O . THR A 1 192 ? -2.979 6.136 -4.178 1.00 89.94 192 THR A O 1
ATOM 1494 N N . ILE A 1 193 ? -2.601 5.949 -1.969 1.00 90.50 193 ILE A N 1
ATOM 1495 C CA . ILE A 1 193 ? -1.225 6.479 -1.997 1.00 90.50 193 ILE A CA 1
ATOM 1496 C C . ILE A 1 193 ? -0.321 5.612 -2.879 1.00 90.50 193 ILE A C 1
ATOM 1498 O O . ILE A 1 193 ? 0.444 6.149 -3.679 1.00 90.50 193 ILE A O 1
ATOM 1502 N N . ASN A 1 194 ? -0.437 4.287 -2.781 1.00 86.00 194 ASN A N 1
ATOM 1503 C CA . ASN A 1 194 ? 0.295 3.360 -3.642 1.00 86.00 194 ASN A CA 1
ATOM 1504 C C . ASN A 1 194 ? -0.035 3.572 -5.126 1.00 86.00 194 ASN A C 1
ATOM 1506 O O . ASN A 1 194 ? 0.857 3.703 -5.957 1.00 86.00 194 ASN A O 1
ATOM 1510 N N . THR A 1 195 ? -1.322 3.689 -5.455 1.00 88.94 195 THR A N 1
ATOM 1511 C CA . THR A 1 195 ? -1.770 3.927 -6.836 1.00 88.94 195 THR A CA 1
ATOM 1512 C C . THR A 1 195 ? -1.269 5.274 -7.369 1.00 88.94 195 THR A C 1
ATOM 1514 O O . THR A 1 195 ? -0.816 5.355 -8.510 1.00 88.94 195 THR A O 1
ATOM 1517 N N . ALA A 1 196 ? -1.272 6.320 -6.536 1.00 89.94 196 ALA A N 1
ATOM 1518 C CA . ALA A 1 196 ? -0.682 7.613 -6.881 1.00 89.94 196 ALA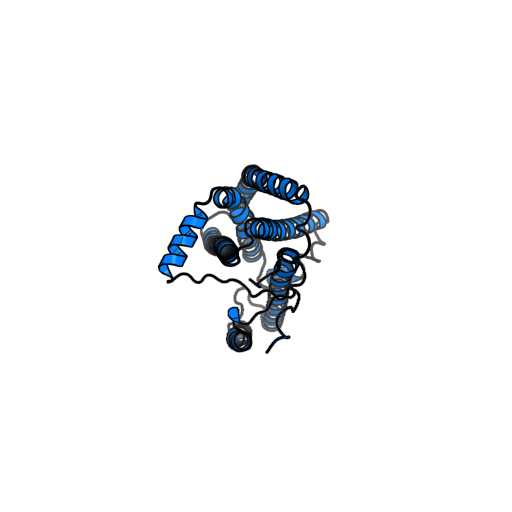 A CA 1
ATOM 1519 C C . ALA A 1 196 ? 0.833 7.508 -7.136 1.00 89.94 196 ALA A C 1
ATOM 1521 O O . ALA A 1 196 ? 1.337 8.117 -8.077 1.00 89.94 196 ALA A O 1
ATOM 1522 N N . GLY A 1 197 ? 1.544 6.692 -6.351 1.00 86.06 197 GLY A N 1
ATOM 1523 C CA . GLY A 1 197 ? 2.967 6.405 -6.543 1.00 86.06 197 GLY A CA 1
ATOM 1524 C C . GLY A 1 197 ? 3.268 5.735 -7.879 1.00 86.06 197 GLY A C 1
ATOM 1525 O O . GLY A 1 197 ? 4.189 6.154 -8.574 1.00 86.06 197 GLY A O 1
ATOM 1526 N N . ILE A 1 198 ? 2.446 4.761 -8.280 1.00 83.19 198 ILE A N 1
ATOM 1527 C CA . ILE A 1 198 ? 2.553 4.104 -9.591 1.00 83.19 198 ILE A CA 1
ATOM 1528 C C . ILE A 1 198 ? 2.361 5.130 -10.718 1.00 83.19 198 ILE A C 1
ATOM 1530 O O . ILE A 1 198 ? 3.179 5.203 -11.636 1.00 83.19 198 ILE A O 1
ATOM 1534 N N . ALA A 1 199 ? 1.321 5.967 -10.630 1.00 86.12 199 ALA A N 1
ATOM 1535 C CA . ALA A 1 199 ? 1.039 7.000 -11.629 1.00 86.12 199 ALA A CA 1
ATOM 1536 C C . ALA A 1 199 ? 2.181 8.026 -11.754 1.00 86.12 199 ALA A C 1
ATOM 1538 O O . ALA A 1 199 ? 2.611 8.354 -12.862 1.00 86.12 199 ALA A O 1
ATOM 1539 N N . LEU A 1 200 ? 2.714 8.501 -10.625 1.00 84.25 200 LEU A N 1
ATOM 1540 C CA . LEU A 1 200 ? 3.860 9.414 -10.605 1.00 84.25 200 LEU A CA 1
ATOM 1541 C C . LEU A 1 200 ? 5.139 8.742 -11.098 1.00 84.25 200 LEU A C 1
ATOM 1543 O O . LEU A 1 200 ? 5.919 9.376 -11.804 1.00 84.25 200 LEU A O 1
ATOM 1547 N N . GLY A 1 201 ? 5.325 7.459 -10.795 1.00 80.06 201 GLY A N 1
ATOM 1548 C CA . GLY A 1 201 ? 6.436 6.664 -11.298 1.00 80.06 201 GLY A CA 1
ATOM 1549 C C . GLY A 1 201 ? 6.487 6.655 -12.827 1.00 80.06 201 GLY A C 1
ATOM 1550 O O . GLY A 1 201 ? 7.553 6.893 -13.393 1.00 80.06 201 GLY A O 1
ATOM 1551 N N . TYR A 1 202 ? 5.346 6.465 -13.500 1.00 79.69 202 TYR A N 1
ATOM 1552 C CA . TYR A 1 202 ? 5.269 6.589 -14.962 1.00 79.69 202 TYR A CA 1
ATOM 1553 C C . TYR A 1 202 ? 5.573 8.012 -15.444 1.00 79.69 202 TYR A C 1
ATOM 1555 O O . TYR A 1 202 ? 6.276 8.188 -16.436 1.00 79.69 202 TYR A O 1
ATOM 1563 N N . GLY A 1 203 ? 5.102 9.036 -14.728 1.00 79.31 203 GLY A N 1
ATOM 1564 C CA . GLY A 1 203 ? 5.430 10.430 -15.038 1.00 79.31 203 GLY A CA 1
ATOM 1565 C C . GLY A 1 203 ? 6.931 10.727 -14.950 1.00 79.31 203 GLY A C 1
ATOM 1566 O O . GLY A 1 203 ? 7.476 11.431 -15.805 1.00 79.31 203 GLY A O 1
ATOM 1567 N N . VAL A 1 204 ? 7.618 10.153 -13.957 1.00 77.12 204 VAL A N 1
ATOM 1568 C CA . VAL A 1 204 ? 9.064 10.323 -13.794 1.00 77.12 204 VAL A CA 1
ATOM 1569 C C . VAL A 1 204 ? 9.836 9.690 -14.946 1.00 77.12 204 VAL A C 1
ATOM 1571 O O . VAL A 1 204 ? 10.772 10.320 -15.427 1.00 77.12 204 VAL A O 1
ATOM 1574 N N . GLN A 1 205 ? 9.407 8.533 -15.463 1.00 69.69 205 GLN A N 1
ATOM 1575 C CA . GLN A 1 205 ? 10.071 7.877 -16.602 1.00 69.69 205 GLN A CA 1
ATOM 1576 C C . GLN A 1 205 ? 10.164 8.760 -17.854 1.00 69.69 205 GLN A C 1
ATOM 1578 O O . GLN A 1 205 ? 11.126 8.651 -18.607 1.00 69.69 205 GLN A O 1
ATOM 1583 N N . VAL A 1 206 ? 9.165 9.612 -18.102 1.00 73.69 206 VAL A N 1
ATOM 1584 C CA . VAL A 1 206 ? 9.060 10.361 -19.366 1.00 73.69 206 VAL A CA 1
ATOM 1585 C C . VAL A 1 206 ? 9.824 11.686 -19.326 1.00 73.69 206 VAL A C 1
ATOM 1587 O O . VAL A 1 206 ? 10.287 12.158 -20.363 1.00 73.69 206 VAL A O 1
ATOM 1590 N N . LYS A 1 207 ? 9.933 12.327 -18.154 1.00 72.50 207 LYS A N 1
ATOM 1591 C CA . LYS A 1 207 ? 10.374 13.733 -18.068 1.00 72.50 207 LYS A CA 1
ATOM 1592 C C . LYS A 1 207 ? 11.401 14.030 -16.976 1.00 72.50 207 LYS A C 1
ATOM 1594 O O . LYS A 1 207 ? 12.061 15.062 -17.054 1.00 72.50 207 LYS A O 1
ATOM 1599 N N . TRP A 1 208 ? 11.527 13.190 -15.951 1.00 70.06 208 TRP A N 1
ATOM 1600 C CA . TRP A 1 208 ? 12.393 13.457 -14.800 1.00 70.06 208 TRP A CA 1
ATOM 1601 C C . TRP A 1 208 ? 13.589 12.505 -14.766 1.00 70.06 208 TRP A C 1
ATOM 1603 O O . TRP A 1 208 ? 13.533 11.378 -15.245 1.00 70.06 208 TRP A O 1
ATOM 1613 N N . SER A 1 209 ? 14.684 12.953 -14.151 1.00 73.69 209 SER A N 1
ATOM 1614 C CA . SER A 1 209 ? 15.810 12.068 -13.855 1.00 73.69 209 SER A CA 1
ATOM 1615 C C . SER A 1 209 ? 15.403 11.074 -12.767 1.00 73.69 209 SER A C 1
ATOM 1617 O O . SER A 1 209 ? 15.070 11.492 -11.654 1.00 73.69 209 SER A O 1
ATOM 1619 N N . MET A 1 210 ? 15.460 9.770 -13.065 1.00 70.69 210 MET A N 1
ATOM 1620 C CA . MET A 1 210 ? 15.202 8.703 -12.085 1.00 70.69 210 MET A CA 1
ATOM 1621 C C . MET A 1 210 ? 16.048 8.862 -10.823 1.00 70.69 210 MET A C 1
ATOM 1623 O O . MET A 1 210 ? 15.531 8.755 -9.716 1.00 70.69 210 MET A O 1
ATOM 1627 N N . MET A 1 211 ? 17.316 9.235 -10.990 1.00 68.94 211 MET A N 1
ATOM 1628 C CA . MET A 1 211 ? 18.239 9.455 -9.879 1.00 68.94 211 MET A CA 1
ATOM 1629 C C . MET A 1 211 ? 17.805 10.625 -8.978 1.00 68.94 211 MET A C 1
ATOM 1631 O O . MET A 1 211 ? 18.010 10.597 -7.768 1.00 68.94 211 MET A O 1
ATOM 1635 N N . GLY A 1 212 ? 17.137 11.637 -9.545 1.00 72.94 212 GLY A N 1
ATOM 1636 C CA . GLY A 1 212 ? 16.538 12.726 -8.772 1.00 72.94 212 GLY A CA 1
ATOM 1637 C C . GLY A 1 212 ? 15.321 12.278 -7.957 1.00 72.94 212 GLY A C 1
ATOM 1638 O O . GLY A 1 212 ? 15.158 12.698 -6.814 1.00 72.94 212 GLY A O 1
ATOM 1639 N N . ALA A 1 213 ? 14.486 11.396 -8.509 1.00 76.31 213 ALA A N 1
ATOM 1640 C CA . ALA A 1 213 ? 13.338 10.854 -7.785 1.00 76.31 213 ALA A CA 1
ATOM 1641 C C . ALA A 1 213 ? 13.759 9.917 -6.639 1.00 76.31 213 ALA A C 1
ATOM 1643 O O . ALA A 1 213 ? 13.189 9.977 -5.550 1.00 76.31 213 ALA A O 1
ATOM 1644 N N . GLU A 1 214 ? 14.804 9.114 -6.842 1.00 72.38 214 GLU A N 1
ATOM 1645 C CA . GLU A 1 214 ? 15.392 8.285 -5.783 1.00 72.38 214 GLU A CA 1
ATOM 1646 C C . GLU A 1 214 ? 16.022 9.131 -4.671 1.00 72.38 214 GLU A C 1
ATOM 1648 O O . GLU A 1 214 ? 15.837 8.831 -3.492 1.00 72.38 214 GLU A O 1
ATOM 1653 N N . ALA A 1 215 ? 16.687 10.239 -5.015 1.00 75.69 215 ALA A N 1
ATOM 1654 C CA . ALA A 1 215 ? 17.203 11.182 -4.025 1.00 75.69 215 ALA A CA 1
ATOM 1655 C C . ALA A 1 215 ? 16.080 11.816 -3.180 1.00 75.69 215 ALA A C 1
ATOM 1657 O O . ALA A 1 215 ? 16.241 11.978 -1.969 1.00 75.69 215 ALA A O 1
ATOM 1658 N N . LEU A 1 216 ? 14.921 12.117 -3.779 1.00 82.06 216 LEU A N 1
ATOM 1659 C CA . LEU A 1 216 ? 13.746 12.603 -3.043 1.00 82.06 216 LEU A CA 1
ATOM 1660 C C . LEU A 1 216 ? 13.191 11.549 -2.079 1.00 82.06 216 LEU A C 1
ATOM 1662 O O . LEU A 1 216 ? 12.864 11.879 -0.939 1.00 82.06 216 LEU A O 1
ATOM 1666 N N . LEU A 1 217 ? 13.123 10.282 -2.497 1.00 80.62 217 LEU A N 1
ATOM 1667 C CA . LEU A 1 217 ? 12.735 9.183 -1.607 1.00 80.62 217 LEU A CA 1
ATOM 1668 C C . LEU A 1 217 ? 13.752 8.979 -0.478 1.00 80.62 217 LEU A C 1
ATOM 1670 O O . LEU A 1 217 ? 13.356 8.726 0.657 1.00 80.62 217 LEU A O 1
ATOM 1674 N N . CYS A 1 218 ? 15.046 9.135 -0.763 1.00 79.19 218 CYS A N 1
ATOM 1675 C CA . CYS A 1 218 ? 16.102 9.088 0.246 1.00 79.19 218 CYS A CA 1
ATOM 1676 C C . CYS A 1 218 ? 15.946 10.222 1.273 1.00 79.19 218 CYS A C 1
ATOM 1678 O O . CYS A 1 218 ? 16.021 9.985 2.474 1.00 79.19 218 CYS A O 1
ATOM 1680 N N . GLY A 1 219 ? 15.617 11.440 0.831 1.00 82.12 219 GLY A N 1
ATOM 1681 C CA . GLY A 1 219 ? 15.260 12.533 1.741 1.00 82.12 219 GLY A CA 1
ATOM 1682 C C . GLY A 1 219 ? 14.023 12.209 2.588 1.00 82.12 219 GLY A C 1
ATOM 1683 O O . GLY A 1 219 ? 14.015 12.431 3.801 1.00 82.12 219 GLY A O 1
ATOM 1684 N N . LEU A 1 220 ? 12.998 11.614 1.972 1.00 85.81 220 LEU A N 1
ATOM 1685 C CA . LEU A 1 220 ? 11.767 11.225 2.660 1.00 85.81 220 LEU A CA 1
ATOM 1686 C C . LEU A 1 220 ? 12.002 10.143 3.726 1.00 85.81 220 LEU A C 1
ATOM 1688 O O . LEU A 1 220 ? 11.336 10.176 4.759 1.00 85.81 220 LEU A O 1
ATOM 1692 N N . PHE A 1 221 ? 12.968 9.239 3.521 1.00 82.50 221 PHE A N 1
ATOM 1693 C CA . PHE A 1 221 ? 13.351 8.214 4.498 1.00 82.50 221 PHE A CA 1
ATOM 1694 C C . PHE A 1 221 ? 13.751 8.810 5.851 1.00 82.50 221 PHE A C 1
ATOM 1696 O O . PHE A 1 221 ? 13.326 8.305 6.889 1.00 82.50 221 PHE A O 1
ATOM 1703 N N . PHE A 1 222 ? 14.528 9.894 5.858 1.00 82.88 222 PHE A N 1
ATOM 1704 C CA . PHE A 1 222 ? 14.929 10.551 7.104 1.00 82.88 222 PHE A CA 1
ATOM 1705 C C . PHE A 1 222 ? 13.781 11.355 7.713 1.00 82.88 222 PHE A C 1
ATOM 1707 O O . PHE A 1 222 ? 13.557 11.302 8.921 1.00 82.88 222 PHE A O 1
ATOM 1714 N N . ILE A 1 223 ? 13.013 12.052 6.871 1.00 87.56 223 ILE A N 1
ATOM 1715 C CA . ILE A 1 223 ? 11.881 12.875 7.312 1.00 87.56 223 ILE A CA 1
ATOM 1716 C C . ILE A 1 223 ? 10.802 12.022 7.985 1.00 87.56 223 ILE A C 1
ATOM 1718 O O . ILE A 1 223 ? 10.200 12.476 8.953 1.00 87.56 223 ILE A O 1
ATOM 1722 N N . GLN A 1 224 ? 10.557 10.797 7.509 1.00 86.69 224 GLN A N 1
ATOM 1723 C CA . GLN A 1 224 ? 9.485 9.945 8.036 1.00 86.69 224 GLN A CA 1
ATOM 1724 C C . GLN A 1 224 ? 9.793 9.298 9.395 1.00 86.69 224 GLN A C 1
ATOM 1726 O O . GLN A 1 224 ? 8.852 8.918 10.087 1.00 86.69 224 GLN A O 1
ATOM 1731 N N . ILE A 1 225 ? 11.061 9.232 9.825 1.00 87.00 225 ILE A N 1
ATOM 1732 C CA . ILE A 1 225 ? 11.443 8.603 11.106 1.00 87.00 225 ILE A CA 1
ATOM 1733 C C . ILE A 1 225 ? 10.805 9.333 12.290 1.00 87.00 225 ILE A C 1
ATOM 1735 O O . ILE A 1 225 ? 10.182 8.705 13.143 1.00 87.00 225 ILE A O 1
ATOM 1739 N N . PHE A 1 226 ? 10.933 10.661 12.336 1.00 89.62 226 PHE A N 1
ATOM 1740 C CA . PHE A 1 226 ? 10.414 11.470 13.439 1.00 89.62 226 PHE A CA 1
ATOM 1741 C C . PHE A 1 226 ? 8.885 11.365 13.620 1.00 89.62 226 PHE A C 1
ATOM 1743 O O . PHE A 1 226 ? 8.442 11.035 14.721 1.00 89.62 226 PHE A O 1
ATOM 1750 N N . PRO A 1 227 ? 8.050 11.595 12.588 1.00 88.62 227 PRO A N 1
ATOM 1751 C CA . PRO A 1 227 ? 6.606 11.531 12.752 1.00 88.62 227 PRO A CA 1
ATOM 1752 C C . PRO A 1 227 ? 6.103 10.097 12.973 1.00 88.62 227 PRO A C 1
ATOM 1754 O O . PRO A 1 227 ? 5.149 9.917 13.730 1.00 88.62 227 PRO A O 1
ATOM 1757 N N . ALA A 1 228 ? 6.763 9.078 12.404 1.00 86.00 228 ALA A N 1
ATOM 1758 C CA . ALA A 1 228 ? 6.453 7.683 12.712 1.00 86.00 228 ALA A CA 1
ATOM 1759 C C . ALA A 1 228 ? 6.732 7.363 14.188 1.00 86.00 228 ALA A C 1
ATOM 1761 O O . ALA A 1 228 ? 5.878 6.794 14.865 1.00 86.00 228 ALA A O 1
ATOM 1762 N N . TRP A 1 229 ? 7.883 7.796 14.712 1.00 86.50 229 TRP A N 1
ATOM 1763 C CA . TRP A 1 229 ? 8.244 7.604 16.117 1.00 86.50 229 TRP A CA 1
ATOM 1764 C C . TRP A 1 229 ? 7.233 8.242 17.078 1.00 86.50 229 TRP A C 1
ATOM 1766 O O . TRP A 1 229 ? 6.837 7.599 18.048 1.00 86.50 229 TRP A O 1
ATOM 1776 N N . CYS A 1 230 ? 6.749 9.458 16.787 1.00 87.81 230 CYS A N 1
ATOM 1777 C CA . CYS A 1 230 ? 5.718 10.100 17.608 1.00 87.81 230 CYS A CA 1
ATOM 1778 C C . CYS A 1 230 ? 4.444 9.251 17.721 1.00 87.81 230 CYS A C 1
ATOM 1780 O O . CYS A 1 230 ? 3.894 9.132 18.807 1.00 87.81 230 CYS A O 1
ATOM 1782 N N . VAL A 1 231 ? 3.988 8.647 16.620 1.00 85.62 231 VAL A N 1
ATOM 1783 C CA . VAL A 1 231 ? 2.768 7.824 16.628 1.00 85.62 231 VAL A CA 1
ATOM 1784 C C . VAL A 1 231 ? 2.995 6.492 17.334 1.00 85.62 231 VAL A C 1
ATOM 1786 O O . VAL A 1 231 ? 2.111 6.036 18.048 1.00 85.62 231 VAL A O 1
ATOM 1789 N N . ILE A 1 232 ? 4.165 5.875 17.150 1.00 83.00 232 ILE A N 1
ATOM 1790 C CA . ILE A 1 232 ? 4.497 4.587 17.774 1.00 83.00 232 ILE A CA 1
ATOM 1791 C C . ILE A 1 232 ? 4.590 4.726 19.294 1.00 83.00 232 ILE A C 1
ATOM 1793 O O . ILE A 1 232 ? 4.064 3.876 20.007 1.00 83.00 232 ILE A O 1
ATOM 1797 N N . ARG A 1 233 ? 5.204 5.804 19.793 1.00 82.12 233 ARG A N 1
ATOM 1798 C CA . ARG A 1 233 ? 5.261 6.079 21.235 1.00 82.12 233 ARG A CA 1
ATOM 1799 C C . ARG A 1 233 ? 3.857 6.190 21.832 1.00 82.12 233 ARG A C 1
ATOM 1801 O O . ARG A 1 233 ? 3.569 5.530 22.816 1.00 82.12 233 ARG A O 1
ATOM 1808 N N . ASP A 1 234 ? 2.972 6.927 21.163 1.00 79.88 234 ASP A N 1
ATOM 1809 C CA . ASP A 1 234 ? 1.583 7.089 21.603 1.00 79.88 234 ASP A CA 1
ATOM 1810 C C . ASP A 1 234 ? 0.774 5.763 21.572 1.00 79.88 234 ASP A C 1
ATOM 1812 O O . ASP A 1 234 ? -0.319 5.706 22.134 1.00 79.88 234 ASP A O 1
ATOM 1816 N N . ILE A 1 235 ? 1.250 4.722 20.869 1.00 73.56 235 ILE A N 1
ATOM 1817 C CA . ILE A 1 235 ? 0.650 3.374 20.865 1.00 73.56 235 ILE A CA 1
ATOM 1818 C C . ILE A 1 235 ? 1.214 2.527 22.010 1.00 73.56 235 ILE A C 1
ATOM 1820 O O . ILE A 1 235 ? 0.436 1.871 22.694 1.00 73.56 235 ILE A O 1
ATOM 1824 N N . ALA A 1 236 ? 2.533 2.557 22.231 1.00 68.31 236 ALA A N 1
ATOM 1825 C CA . ALA A 1 236 ? 3.175 1.825 23.327 1.00 68.31 236 ALA A CA 1
ATOM 1826 C C . ALA A 1 236 ? 2.609 2.253 24.692 1.00 68.31 236 ALA A C 1
ATOM 1828 O O . ALA A 1 236 ? 2.220 1.404 25.485 1.00 68.31 236 ALA A O 1
ATOM 1829 N N . ASP A 1 237 ? 2.422 3.564 24.885 1.00 67.06 237 ASP A N 1
ATOM 1830 C CA . ASP A 1 237 ? 1.825 4.118 26.105 1.00 67.06 237 ASP A CA 1
ATOM 1831 C C . ASP A 1 237 ? 0.382 3.611 26.343 1.00 67.06 237 ASP A C 1
ATOM 1833 O O . ASP A 1 237 ? -0.077 3.572 27.479 1.00 67.06 237 ASP A O 1
ATOM 1837 N N . TYR A 1 238 ? -0.361 3.234 25.292 1.00 58.66 238 TYR A N 1
ATOM 1838 C CA . TYR A 1 238 ? -1.714 2.673 25.422 1.00 58.66 238 TYR A CA 1
ATOM 1839 C C . TYR A 1 238 ? -1.692 1.186 25.792 1.00 58.66 238 TYR A C 1
ATOM 1841 O O . TYR A 1 238 ? -2.517 0.745 26.586 1.00 58.66 238 TYR A O 1
ATOM 1849 N N . GLU A 1 239 ? -0.767 0.416 25.219 1.00 61.59 239 GLU A N 1
ATOM 1850 C CA . GLU A 1 239 ? -0.640 -1.019 25.493 1.00 61.59 239 GLU A CA 1
ATOM 1851 C C . GLU A 1 239 ? -0.182 -1.268 26.937 1.00 61.59 239 GLU A C 1
ATOM 1853 O O . GLU A 1 239 ? -0.771 -2.109 27.614 1.00 61.59 239 GLU A O 1
ATOM 1858 N N . ASP A 1 240 ? 0.751 -0.458 27.449 1.00 60.19 240 ASP A N 1
ATOM 1859 C CA . ASP A 1 240 ? 1.199 -0.525 28.848 1.00 60.19 240 ASP A CA 1
ATOM 1860 C C . ASP A 1 240 ? 0.050 -0.244 29.838 1.00 60.19 240 ASP A C 1
ATOM 1862 O O . ASP A 1 240 ? -0.084 -0.928 30.848 1.00 60.19 240 ASP A O 1
ATOM 1866 N N . LEU A 1 241 ? -0.849 0.695 29.515 1.00 58.81 241 LEU A N 1
ATOM 1867 C CA . LEU A 1 241 ? -2.018 0.999 30.353 1.00 58.81 241 LEU A CA 1
ATOM 1868 C C . LEU A 1 241 ? -3.065 -0.126 30.375 1.00 58.81 241 LEU A C 1
ATOM 1870 O O . LEU A 1 241 ? -3.773 -0.268 31.367 1.00 58.81 241 LEU A O 1
ATOM 1874 N N . VAL A 1 242 ? -3.194 -0.898 29.291 1.00 58.44 242 VAL A N 1
ATOM 1875 C CA . VAL A 1 242 ? -4.161 -2.009 29.195 1.00 58.44 242 VAL A CA 1
ATOM 1876 C C . VAL A 1 242 ? -3.615 -3.281 29.844 1.00 58.44 242 VAL A C 1
ATOM 1878 O O . VAL A 1 242 ? -4.387 -4.053 30.403 1.00 58.44 242 VAL A O 1
ATOM 1881 N N . VAL A 1 243 ? -2.300 -3.510 29.791 1.00 58.59 243 VAL A N 1
ATOM 1882 C CA . VAL A 1 243 ? -1.655 -4.666 30.440 1.00 58.59 243 VAL A CA 1
ATOM 1883 C C . VAL A 1 243 ? -1.711 -4.565 31.970 1.00 58.59 243 VAL A C 1
ATOM 1885 O O . VAL A 1 243 ? -1.766 -5.598 32.637 1.00 58.59 243 VAL A O 1
ATOM 1888 N N . ASP A 1 244 ? -1.759 -3.348 32.516 1.00 56.31 244 ASP A N 1
ATOM 1889 C CA . ASP A 1 244 ? -1.920 -3.102 33.954 1.00 56.31 244 ASP A CA 1
ATOM 1890 C C . ASP A 1 244 ? -3.383 -3.210 34.446 1.00 56.31 244 ASP A C 1
ATOM 1892 O O . ASP A 1 244 ? -3.620 -3.253 35.657 1.00 56.31 244 ASP A O 1
ATOM 1896 N N . GLU A 1 245 ? -4.379 -3.288 33.550 1.00 51.47 245 GLU A N 1
ATOM 1897 C CA . GLU A 1 245 ? -5.753 -3.639 33.929 1.00 51.47 245 GLU A CA 1
ATOM 1898 C C . GLU A 1 245 ? -5.894 -5.168 34.018 1.00 51.47 245 GLU A C 1
ATOM 1900 O O . GLU A 1 245 ? -5.814 -5.881 33.015 1.00 51.47 245 GLU A O 1
ATOM 1905 N N . ASP A 1 246 ? -6.121 -5.678 35.237 1.00 44.12 246 ASP A N 1
ATOM 1906 C CA . ASP A 1 246 ? -6.409 -7.094 35.491 1.00 44.12 246 ASP A CA 1
ATOM 1907 C C . ASP A 1 246 ? -7.461 -7.628 34.495 1.00 44.12 246 ASP A C 1
ATOM 1909 O O . ASP A 1 246 ? -8.479 -6.963 34.258 1.00 44.12 246 ASP A O 1
ATOM 1913 N N . PRO A 1 247 ? -7.287 -8.845 33.940 1.00 47.88 247 PRO A N 1
ATOM 1914 C CA . PRO A 1 247 ? -8.251 -9.412 33.011 1.00 47.88 247 PRO A CA 1
ATOM 1915 C C . PRO A 1 247 ? -9.633 -9.438 33.662 1.00 47.88 247 PRO A C 1
ATOM 1917 O O . PRO A 1 247 ? -9.812 -10.045 34.722 1.00 47.88 247 PRO A O 1
ATOM 1920 N N . LEU A 1 248 ? -10.616 -8.798 33.017 1.00 54.97 248 LEU A N 1
ATOM 1921 C CA . LEU A 1 248 ? -12.016 -8.885 33.425 1.00 54.97 248 LEU A CA 1
ATOM 1922 C C . LEU A 1 248 ? -12.360 -10.360 33.691 1.00 54.97 248 LEU A C 1
ATOM 1924 O O . LEU A 1 248 ? -12.085 -11.204 32.827 1.00 54.97 248 LEU A O 1
ATOM 1928 N N . PRO A 1 249 ? -12.938 -10.697 34.862 1.00 40.91 249 PRO A N 1
ATOM 1929 C CA . PRO A 1 249 ? -13.265 -12.075 35.176 1.00 40.91 249 PRO A CA 1
ATOM 1930 C C . PRO A 1 249 ? -14.151 -12.636 34.057 1.00 40.91 249 PRO A C 1
ATOM 1932 O O . PRO A 1 249 ? -15.042 -11.923 33.577 1.00 40.91 249 PRO A O 1
ATOM 1935 N N . PRO A 1 250 ? -13.903 -13.881 33.608 1.00 39.78 250 PRO A N 1
ATOM 1936 C CA . PRO A 1 250 ? -14.658 -14.476 32.518 1.00 39.78 250 PRO A CA 1
ATOM 1937 C C . PRO A 1 250 ? -16.142 -14.359 32.844 1.00 39.78 250 PRO A C 1
ATOM 1939 O O . PRO A 1 250 ? -16.562 -14.735 33.940 1.00 39.78 250 PRO A O 1
ATOM 1942 N N . ALA A 1 251 ? -16.897 -13.767 31.911 1.00 41.34 251 ALA A N 1
ATOM 1943 C CA . ALA A 1 251 ? -18.322 -13.526 32.053 1.00 41.34 251 ALA A CA 1
ATOM 1944 C C . ALA A 1 251 ? -18.977 -14.799 32.586 1.00 41.34 251 ALA A C 1
ATOM 1946 O O . ALA A 1 251 ? -18.976 -15.830 31.910 1.00 41.34 251 ALA A O 1
ATOM 1947 N N . ALA A 1 252 ? -19.448 -14.721 33.833 1.00 38.50 252 ALA A N 1
ATOM 1948 C CA . ALA A 1 252 ? -20.073 -15.829 34.515 1.00 38.50 252 ALA A CA 1
ATOM 1949 C C . ALA A 1 252 ? -21.138 -16.417 33.593 1.00 38.50 252 ALA A C 1
ATOM 1951 O O . ALA A 1 252 ? -22.027 -15.712 33.110 1.00 38.50 252 ALA A O 1
ATOM 1952 N N . GLU A 1 253 ? -20.972 -17.709 33.335 1.00 36.91 253 GLU A N 1
ATOM 1953 C CA . GLU A 1 253 ? -21.943 -18.619 32.761 1.00 36.91 253 GLU A CA 1
ATOM 1954 C C . GLU A 1 253 ? -23.336 -18.207 33.250 1.00 36.91 253 GLU A C 1
ATOM 1956 O O . GLU A 1 253 ? -23.666 -18.352 34.431 1.00 36.91 253 GLU A O 1
ATOM 1961 N N . THR A 1 254 ? -24.119 -17.581 32.364 1.00 35.47 254 THR A N 1
ATOM 1962 C CA . THR A 1 254 ? -25.500 -17.211 32.665 1.00 35.47 254 THR A CA 1
ATOM 1963 C C . THR A 1 254 ? -26.238 -18.515 32.870 1.00 35.47 254 THR A C 1
ATOM 1965 O O . THR A 1 254 ? -26.573 -19.261 31.951 1.00 35.47 254 THR A O 1
ATOM 1968 N N . THR A 1 255 ? -26.378 -18.820 34.146 1.00 34.19 255 THR A N 1
ATOM 1969 C CA . THR A 1 255 ? -26.984 -20.004 34.700 1.00 34.19 255 THR A CA 1
ATOM 1970 C C . THR A 1 255 ? -28.378 -20.110 34.099 1.00 34.19 255 THR A C 1
ATOM 1972 O O . THR A 1 255 ? -29.189 -19.189 34.206 1.00 34.19 255 THR A O 1
ATOM 1975 N N . LYS A 1 256 ? -28.665 -21.247 33.456 1.00 35.34 256 LYS A N 1
ATOM 1976 C CA . LYS A 1 256 ? -30.033 -21.703 33.203 1.00 35.34 256 LYS A CA 1
ATOM 1977 C C . LYS A 1 256 ? -30.752 -21.820 34.551 1.00 35.34 256 LYS A C 1
ATOM 1979 O O . LYS A 1 256 ? -30.755 -22.878 35.167 1.00 35.34 256 LYS A O 1
ATOM 1984 N N . VAL A 1 257 ? -31.363 -20.731 34.999 1.00 41.62 257 VAL A N 1
ATOM 1985 C CA . VAL A 1 257 ? -32.388 -20.712 36.044 1.00 41.62 257 VAL A CA 1
ATOM 1986 C C . VAL A 1 257 ? -33.612 -20.052 35.425 1.00 41.62 257 VAL A C 1
ATOM 1988 O O . VAL A 1 257 ? -33.849 -18.864 35.590 1.00 41.62 257 VAL A O 1
ATOM 1991 N N . ALA A 1 258 ? -34.342 -20.833 34.627 1.00 39.97 258 ALA A N 1
ATOM 1992 C CA . ALA A 1 258 ? -35.729 -20.567 34.248 1.00 39.97 258 ALA A CA 1
ATOM 1993 C C . ALA A 1 258 ? -36.346 -21.829 33.616 1.00 39.97 258 ALA A C 1
ATOM 1995 O O . ALA A 1 258 ? -36.634 -21.854 32.424 1.00 39.97 258 ALA A O 1
ATOM 1996 N N . SER A 1 259 ? -36.515 -22.900 34.402 1.00 37.44 259 SER A N 1
ATOM 1997 C CA . SER A 1 259 ? -37.557 -23.910 34.148 1.00 37.44 259 SER A CA 1
ATOM 1998 C C . SER A 1 259 ? -37.803 -24.793 35.382 1.00 37.44 259 SER A C 1
ATOM 2000 O O . SER A 1 259 ? -37.365 -25.940 35.424 1.00 37.44 259 SER A O 1
ATOM 2002 N N . SER A 1 260 ? -38.503 -24.262 36.388 1.00 30.94 260 SER A N 1
ATOM 2003 C CA . SER A 1 260 ? -39.346 -25.066 37.290 1.00 30.94 260 SER A CA 1
ATOM 2004 C C . SER A 1 260 ? -40.269 -24.162 38.118 1.00 30.94 260 SER A C 1
ATOM 2006 O O . SER A 1 260 ? -39.845 -23.678 39.164 1.00 30.94 260 SER A O 1
ATOM 2008 N N . SER A 1 261 ? -41.494 -23.939 37.635 1.00 35.09 261 SER A N 1
ATOM 2009 C CA . SER A 1 261 ? -42.740 -23.789 38.416 1.00 35.09 261 SER A CA 1
ATOM 2010 C C . SER A 1 261 ? -43.813 -23.152 37.529 1.00 35.09 261 SER A C 1
ATOM 2012 O O . SER A 1 261 ? -43.824 -21.933 37.360 1.00 35.09 261 SER A O 1
ATOM 2014 N N . ASP A 1 262 ? -44.595 -23.998 36.855 1.00 35.50 262 ASP A N 1
ATOM 2015 C CA . ASP A 1 262 ? -46.070 -24.072 36.933 1.00 35.50 262 ASP A CA 1
ATOM 2016 C C . ASP A 1 262 ? -46.631 -24.911 35.773 1.00 35.50 262 ASP A C 1
ATOM 2018 O O . ASP A 1 262 ? -46.316 -24.614 34.596 1.00 35.50 262 ASP A O 1
#

Organism: Talaromyces atroroseus (NCBI:txid1441469)

Radius of gyration: 23.53 Å; chains: 1; bounding box: 77×40×69 Å